Protein AF-A0A7R9TMH9-F1 (afdb_monomer_lite)

Radius of gyration: 23.5 Å; chains: 1; bounding box: 64×45×58 Å

Structure (mmCIF, N/CA/C/O backbone):
data_AF-A0A7R9TMH9-F1
#
_entry.id   AF-A0A7R9TMH9-F1
#
loop_
_atom_site.group_PDB
_atom_site.id
_atom_site.type_symbol
_atom_site.label_atom_id
_atom_site.label_alt_id
_atom_site.label_comp_id
_atom_site.label_asym_id
_atom_site.label_entity_id
_atom_site.label_seq_id
_atom_site.pdbx_PDB_ins_code
_atom_site.Cartn_x
_atom_site.Cartn_y
_atom_site.Cartn_z
_atom_site.occupancy
_atom_site.B_iso_or_equiv
_atom_site.auth_seq_id
_atom_site.auth_comp_id
_atom_site.auth_asym_id
_atom_site.auth_atom_id
_atom_site.pdbx_PDB_model_num
ATOM 1 N N . ASP A 1 1 ? -2.459 12.821 11.362 1.00 87.88 1 ASP A N 1
ATOM 2 C CA . ASP A 1 1 ? -1.360 13.147 12.287 1.00 87.88 1 ASP A CA 1
ATOM 3 C C . ASP A 1 1 ? -0.053 13.188 11.495 1.00 87.88 1 ASP A C 1
ATOM 5 O O . ASP A 1 1 ? 0.529 12.146 11.220 1.00 87.88 1 ASP A O 1
ATOM 9 N N . LEU A 1 2 ? 0.346 14.374 11.019 1.00 94.44 2 LEU A N 1
ATOM 10 C CA . LEU A 1 2 ? 1.543 14.521 10.173 1.00 94.44 2 LEU A CA 1
ATOM 11 C C . LEU A 1 2 ? 2.841 14.335 10.962 1.00 94.44 2 LEU A C 1
ATOM 13 O O . LEU A 1 2 ? 3.851 13.929 10.395 1.00 94.44 2 LEU A O 1
ATOM 17 N N . GLU A 1 3 ? 2.812 14.610 12.264 1.00 95.75 3 GLU A N 1
ATOM 18 C CA . GLU A 1 3 ? 3.983 14.473 13.119 1.00 95.75 3 GLU A CA 1
ATOM 19 C C . GLU A 1 3 ? 4.332 13.000 13.327 1.00 95.75 3 GLU A C 1
ATOM 21 O O . GLU A 1 3 ? 5.487 12.629 13.130 1.00 95.75 3 GLU A O 1
ATOM 26 N N . THR A 1 4 ? 3.342 12.148 13.624 1.00 97.50 4 THR A N 1
ATOM 27 C CA . THR A 1 4 ? 3.564 10.694 13.709 1.00 97.50 4 THR A CA 1
ATOM 28 C C . THR A 1 4 ? 4.111 10.140 12.400 1.00 97.50 4 THR A C 1
ATOM 30 O O . THR A 1 4 ? 5.063 9.364 12.408 1.00 97.50 4 THR A O 1
ATOM 33 N N . LEU A 1 5 ? 3.571 10.579 11.258 1.00 97.81 5 LEU A N 1
ATOM 34 C CA . LEU A 1 5 ? 4.092 10.171 9.954 1.00 97.81 5 LEU A CA 1
ATOM 35 C C . LEU A 1 5 ? 5.549 10.615 9.760 1.00 97.81 5 LEU A C 1
ATOM 37 O O . LEU A 1 5 ? 6.378 9.819 9.326 1.00 97.81 5 LEU A O 1
ATOM 41 N N . GLY A 1 6 ? 5.891 11.841 10.160 1.00 97.56 6 GLY A N 1
ATOM 42 C CA . GLY A 1 6 ? 7.274 12.313 10.186 1.00 97.56 6 GLY A CA 1
ATOM 43 C C . GLY A 1 6 ? 8.186 11.453 11.071 1.00 97.56 6 GLY A C 1
ATOM 44 O O . GLY A 1 6 ? 9.306 11.152 10.668 1.00 97.56 6 GLY A O 1
ATOM 45 N N . MET A 1 7 ? 7.714 11.005 12.240 1.00 98.19 7 MET A N 1
ATOM 46 C CA . MET A 1 7 ? 8.466 10.089 13.109 1.00 98.19 7 MET A CA 1
ATOM 47 C C . MET A 1 7 ? 8.716 8.740 12.425 1.00 98.19 7 MET A C 1
ATOM 49 O O . MET A 1 7 ? 9.857 8.293 12.395 1.00 98.19 7 MET A O 1
ATOM 53 N N . LEU A 1 8 ? 7.698 8.135 11.801 1.00 98.19 8 LEU A N 1
ATOM 54 C CA . LEU A 1 8 ? 7.872 6.867 11.081 1.00 98.19 8 LEU A CA 1
ATOM 55 C C . LEU A 1 8 ? 8.796 6.999 9.864 1.00 98.19 8 LEU A C 1
ATOM 57 O O . LEU A 1 8 ? 9.539 6.073 9.559 1.00 98.19 8 LEU A O 1
ATOM 61 N N . ILE A 1 9 ? 8.773 8.13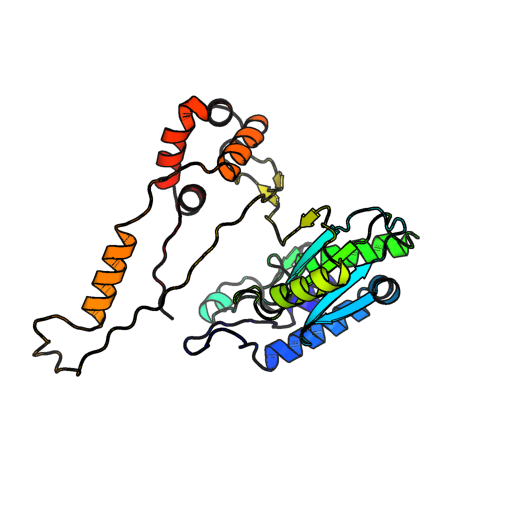1 9.157 1.00 98.06 9 ILE A N 1
ATOM 62 C CA . ILE A 1 9 ? 9.658 8.388 8.006 1.00 98.06 9 ILE A CA 1
ATOM 63 C C . ILE A 1 9 ? 11.133 8.439 8.425 1.00 98.06 9 ILE A C 1
ATOM 65 O O . ILE A 1 9 ? 11.998 8.040 7.648 1.00 98.06 9 ILE A O 1
ATOM 69 N N . ARG A 1 10 ? 11.437 8.911 9.640 1.00 97.75 10 ARG A N 1
ATOM 70 C CA . ARG A 1 10 ? 12.817 8.931 10.158 1.00 97.75 10 ARG A CA 1
ATOM 71 C C . ARG A 1 10 ? 13.374 7.534 10.392 1.00 97.75 10 ARG A C 1
ATOM 73 O O . ARG A 1 10 ? 14.587 7.344 10.340 1.00 97.75 10 ARG A O 1
ATOM 80 N N . GLU A 1 11 ? 12.496 6.560 10.601 1.00 97.88 11 GLU A N 1
ATOM 81 C CA . GLU A 1 11 ? 12.881 5.167 10.746 1.00 97.88 11 GLU A CA 1
ATOM 82 C C . GLU A 1 11 ? 13.139 4.527 9.382 1.00 97.88 11 GLU A C 1
ATOM 84 O O . GLU A 1 11 ? 12.243 4.359 8.552 1.00 97.88 11 GLU A O 1
ATOM 89 N N . ARG A 1 12 ? 14.401 4.170 9.139 1.00 95.12 12 ARG A N 1
ATOM 90 C CA . ARG A 1 12 ? 14.896 3.661 7.855 1.00 95.12 12 ARG A CA 1
ATOM 91 C C . ARG A 1 12 ? 14.607 2.168 7.716 1.00 95.12 12 ARG A C 1
ATOM 93 O O . ARG A 1 12 ? 15.502 1.334 7.792 1.00 95.12 12 ARG A O 1
ATOM 100 N N . THR A 1 13 ? 13.340 1.842 7.514 1.00 95.38 13 THR A N 1
ATOM 101 C CA . THR A 1 13 ? 12.821 0.484 7.293 1.00 95.38 13 THR A CA 1
ATOM 102 C C . THR A 1 13 ? 13.058 0.017 5.853 1.00 95.38 13 THR A 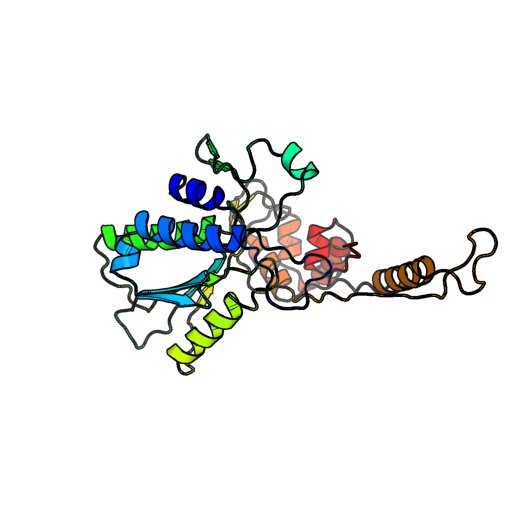C 1
ATOM 104 O O . THR A 1 13 ? 12.146 -0.435 5.177 1.00 95.38 13 THR A O 1
ATOM 107 N N . VAL A 1 14 ? 14.276 0.205 5.342 1.00 93.50 14 VAL A N 1
ATOM 108 C CA . VAL A 1 14 ? 14.587 -0.083 3.938 1.00 93.50 14 VAL A CA 1
ATOM 109 C C . VAL A 1 14 ? 14.649 -1.592 3.716 1.00 93.50 14 VAL A C 1
ATOM 111 O O . VAL A 1 14 ? 15.460 -2.262 4.357 1.00 93.50 14 VAL A O 1
ATOM 114 N N . ALA A 1 15 ? 13.829 -2.096 2.797 1.00 86.69 15 ALA A N 1
ATOM 115 C CA . ALA A 1 15 ? 13.952 -3.445 2.259 1.00 86.69 15 ALA A CA 1
ATOM 116 C C . ALA A 1 15 ? 14.736 -3.385 0.937 1.00 86.69 15 ALA A C 1
ATOM 118 O O . ALA A 1 15 ? 14.540 -2.470 0.136 1.00 86.69 15 ALA A O 1
ATOM 119 N N . ASP A 1 16 ? 15.676 -4.309 0.742 1.00 75.62 16 ASP A N 1
ATOM 120 C CA . ASP A 1 16 ? 16.555 -4.357 -0.432 1.00 75.62 16 ASP A CA 1
ATOM 121 C C . ASP A 1 16 ? 16.677 -5.807 -0.922 1.00 75.62 16 ASP A C 1
ATOM 123 O O . ASP A 1 16 ? 16.850 -6.732 -0.125 1.00 75.62 16 ASP A O 1
ATOM 127 N N . ASP A 1 17 ? 16.579 -5.994 -2.236 1.00 56.41 17 ASP A N 1
ATOM 128 C CA . ASP A 1 17 ? 16.651 -7.269 -2.948 1.00 56.41 17 ASP A CA 1
ATOM 129 C C . ASP A 1 17 ? 18.043 -7.534 -3.549 1.00 56.41 17 ASP A C 1
ATOM 131 O O . ASP A 1 17 ? 18.162 -8.296 -4.508 1.00 56.41 17 ASP A O 1
ATOM 135 N N . GLY A 1 18 ? 19.089 -6.895 -3.000 1.00 53.03 18 GLY A N 1
ATOM 136 C CA . GLY A 1 18 ? 20.463 -6.885 -3.512 1.00 53.03 18 GLY A CA 1
ATOM 137 C C . GLY A 1 18 ? 20.945 -8.190 -4.167 1.00 53.03 18 GLY A C 1
ATOM 138 O O . GLY A 1 18 ? 20.592 -9.283 -3.743 1.00 53.03 18 GLY A O 1
ATOM 139 N N . ALA A 1 19 ? 21.817 -8.063 -5.179 1.00 42.12 19 ALA A N 1
ATOM 140 C CA . ALA A 1 19 ? 22.211 -9.060 -6.198 1.00 42.12 19 ALA A CA 1
ATOM 141 C C . ALA A 1 19 ? 22.621 -10.495 -5.755 1.00 42.12 19 ALA A C 1
ATOM 143 O O . ALA A 1 19 ? 22.881 -11.338 -6.617 1.00 42.12 19 ALA A O 1
ATOM 144 N N . GLU A 1 20 ? 22.675 -10.793 -4.458 1.00 40.53 20 GLU A N 1
ATOM 145 C CA . GLU A 1 20 ? 22.950 -12.117 -3.875 1.00 40.53 20 GLU A CA 1
ATOM 146 C C . GLU A 1 20 ? 21.801 -12.659 -2.995 1.00 40.53 20 GLU A C 1
ATOM 148 O O . GLU A 1 20 ? 21.955 -13.704 -2.367 1.00 40.53 20 GLU A O 1
ATOM 153 N N . ALA A 1 21 ? 20.647 -11.987 -2.938 1.00 42.34 21 ALA A N 1
ATOM 154 C CA . ALA A 1 21 ? 19.504 -12.424 -2.146 1.00 42.34 21 ALA A CA 1
ATOM 155 C C . ALA A 1 21 ? 18.818 -13.633 -2.807 1.00 42.34 21 ALA A C 1
ATOM 157 O O . ALA A 1 21 ? 18.069 -13.511 -3.780 1.00 42.34 21 ALA A O 1
ATOM 158 N N . GLU A 1 22 ? 19.080 -14.830 -2.279 1.00 37.31 22 GLU A N 1
ATOM 159 C CA . GLU A 1 22 ? 18.162 -15.954 -2.456 1.00 37.31 22 GLU A CA 1
ATOM 160 C C . GLU A 1 22 ? 16.780 -15.547 -1.917 1.00 37.31 22 GLU A C 1
ATOM 162 O O . GLU A 1 22 ? 16.674 -14.804 -0.945 1.00 37.31 22 GLU A O 1
ATOM 167 N N . ALA A 1 23 ? 15.716 -15.970 -2.600 1.00 39.97 23 ALA A N 1
ATOM 168 C CA . ALA A 1 23 ? 14.351 -15.568 -2.284 1.00 39.97 23 ALA A CA 1
ATOM 169 C C . ALA A 1 23 ? 14.005 -15.835 -0.805 1.00 39.97 23 ALA A C 1
ATOM 171 O O . ALA A 1 23 ? 13.974 -16.990 -0.380 1.00 39.97 23 ALA A O 1
ATOM 172 N N . GLY A 1 24 ? 13.697 -14.767 -0.066 1.00 46.03 24 GLY A N 1
ATOM 173 C CA . GLY A 1 24 ? 13.297 -14.815 1.342 1.00 46.03 24 GLY A CA 1
ATOM 174 C C . GLY A 1 24 ? 14.382 -14.284 2.279 1.00 46.03 24 GLY A C 1
ATOM 175 O O . GLY A 1 24 ? 15.451 -14.871 2.395 1.00 46.03 24 GLY A O 1
ATOM 176 N N . ALA A 1 25 ? 14.052 -13.190 2.968 1.00 52.50 25 ALA A N 1
ATOM 177 C CA . ALA A 1 25 ? 14.840 -12.480 3.975 1.00 52.50 25 ALA A CA 1
ATOM 178 C C . ALA A 1 25 ? 16.102 -11.756 3.482 1.00 52.50 25 ALA A C 1
ATOM 180 O O . ALA A 1 25 ? 17.157 -12.357 3.334 1.00 52.50 25 ALA A O 1
ATOM 181 N N . ASN A 1 26 ? 16.041 -10.420 3.402 1.00 62.41 26 ASN A N 1
ATOM 182 C CA . ASN A 1 26 ? 17.226 -9.580 3.628 1.00 62.41 26 ASN A CA 1
ATOM 183 C C . ASN A 1 26 ? 16.880 -8.181 4.172 1.00 62.41 26 ASN A C 1
ATOM 185 O O . ASN A 1 26 ? 17.425 -7.164 3.752 1.00 62.41 26 ASN A O 1
ATOM 189 N N . LEU A 1 27 ? 16.017 -8.114 5.194 1.00 76.25 27 LEU A N 1
ATOM 190 C CA . LEU A 1 27 ? 16.032 -6.946 6.079 1.00 76.25 27 LEU A CA 1
ATOM 191 C C . LEU A 1 27 ? 17.349 -6.935 6.861 1.00 76.25 27 LEU A C 1
ATOM 193 O O . LEU A 1 27 ? 17.572 -7.809 7.705 1.00 76.25 27 LEU A O 1
ATOM 197 N N . GLY A 1 28 ? 18.205 -5.946 6.602 1.00 83.62 28 GLY A N 1
ATOM 198 C CA . GLY A 1 28 ? 19.421 -5.722 7.386 1.00 83.62 28 GLY A CA 1
ATOM 199 C C . GLY A 1 28 ? 19.117 -5.343 8.842 1.00 83.62 28 GLY A C 1
ATOM 200 O O . GLY A 1 28 ? 18.026 -4.865 9.159 1.00 83.62 28 GLY A O 1
ATOM 201 N N . ASP A 1 29 ? 20.093 -5.511 9.738 1.00 88.12 29 ASP A N 1
ATOM 202 C CA . ASP A 1 29 ? 19.922 -5.264 11.182 1.00 88.12 29 ASP A CA 1
ATOM 203 C C . ASP A 1 29 ? 19.411 -3.847 11.504 1.00 88.12 29 ASP A C 1
ATOM 205 O O . ASP A 1 29 ? 18.589 -3.668 12.405 1.00 88.12 29 ASP A O 1
ATOM 209 N N . GLU A 1 30 ? 19.848 -2.834 10.745 1.00 89.50 30 GLU A N 1
ATOM 210 C CA . GLU A 1 30 ? 19.367 -1.451 10.891 1.00 89.50 30 GLU A CA 1
ATOM 211 C C . GLU A 1 30 ? 17.865 -1.344 10.588 1.00 89.50 30 GLU A C 1
ATOM 213 O O . GLU A 1 30 ? 17.134 -0.714 11.357 1.00 89.50 30 GLU A O 1
ATOM 218 N N . ALA A 1 31 ? 17.400 -1.998 9.518 1.00 92.62 31 ALA A N 1
ATOM 219 C CA . ALA A 1 31 ? 15.997 -1.999 9.113 1.00 92.62 31 ALA A CA 1
ATOM 220 C C . ALA A 1 31 ? 15.126 -2.755 10.126 1.00 92.62 31 ALA A C 1
ATOM 222 O O . ALA A 1 31 ? 14.077 -2.252 10.526 1.00 92.62 31 ALA A O 1
ATOM 223 N N . ARG A 1 32 ? 15.599 -3.902 10.633 1.00 94.12 32 ARG A N 1
ATOM 224 C CA . ARG A 1 32 ? 14.931 -4.657 11.712 1.00 94.12 32 ARG A CA 1
ATOM 225 C C . ARG A 1 32 ? 14.774 -3.813 12.975 1.00 94.12 32 ARG A C 1
ATOM 227 O O . ARG A 1 32 ? 13.687 -3.719 13.539 1.00 94.12 32 ARG A O 1
ATOM 234 N N . ALA A 1 33 ? 15.842 -3.137 13.401 1.00 96.31 33 ALA A N 1
ATOM 235 C CA . ALA A 1 33 ? 15.785 -2.242 14.552 1.00 96.31 33 ALA A CA 1
ATOM 236 C C . ALA A 1 33 ? 14.860 -1.035 14.304 1.00 96.31 33 ALA A C 1
ATOM 238 O O . ALA A 1 33 ? 14.170 -0.596 15.222 1.00 96.31 33 ALA A O 1
ATOM 239 N N . ALA A 1 34 ? 14.831 -0.503 13.077 1.00 97.50 34 ALA A N 1
ATOM 240 C CA . ALA A 1 34 ? 13.920 0.569 12.680 1.00 97.50 34 ALA A CA 1
ATOM 241 C C . ALA A 1 34 ? 12.450 0.128 12.722 1.00 97.50 34 ALA A C 1
ATOM 243 O O . ALA A 1 34 ? 11.615 0.879 13.215 1.00 97.50 34 ALA A O 1
ATOM 244 N N . LEU A 1 35 ? 12.133 -1.100 12.298 1.00 97.94 35 LEU A N 1
ATOM 245 C CA . LEU A 1 35 ? 10.780 -1.663 12.379 1.00 97.94 35 LEU A CA 1
ATOM 246 C C . LEU A 1 35 ? 10.295 -1.753 13.831 1.00 97.94 35 LEU A C 1
ATOM 248 O O . LEU A 1 35 ? 9.192 -1.307 14.140 1.00 97.94 35 LEU A O 1
ATOM 252 N N . LEU A 1 36 ? 11.147 -2.214 14.750 1.00 98.44 36 LEU A N 1
ATOM 253 C CA . LEU A 1 36 ? 10.812 -2.247 16.178 1.00 98.44 36 LEU A CA 1
ATOM 254 C C . LEU A 1 36 ? 10.621 -0.839 16.771 1.00 98.44 36 LEU A C 1
ATOM 256 O O . LEU A 1 36 ? 9.757 -0.634 17.625 1.00 98.44 36 LEU A O 1
ATOM 260 N N . ARG A 1 37 ? 11.380 0.161 16.301 1.00 98.62 37 ARG A N 1
ATOM 261 C CA . ARG A 1 37 ? 11.145 1.565 16.682 1.00 98.62 37 ARG A CA 1
ATOM 262 C C . ARG A 1 37 ? 9.834 2.099 16.107 1.00 98.62 37 ARG A C 1
ATOM 264 O O . ARG A 1 37 ? 9.121 2.791 16.828 1.00 98.62 37 ARG A O 1
ATOM 271 N N . CYS A 1 38 ? 9.462 1.724 14.881 1.00 98.62 38 CYS A N 1
ATOM 272 C CA . CYS A 1 38 ? 8.133 2.014 14.340 1.00 98.62 38 CYS A CA 1
ATOM 273 C C . CYS A 1 38 ? 7.034 1.440 15.242 1.00 98.62 38 CYS A C 1
ATOM 275 O O . CYS A 1 38 ? 6.098 2.163 15.564 1.00 98.62 38 CYS A O 1
ATOM 277 N N . HIS A 1 39 ? 7.154 0.190 15.706 1.00 98.62 39 HIS A N 1
ATOM 278 C CA . HIS A 1 39 ? 6.176 -0.408 16.629 1.00 98.62 39 HIS A CA 1
ATOM 279 C C . HIS A 1 39 ? 6.035 0.415 17.914 1.00 98.62 39 HIS A C 1
ATOM 281 O O . HIS A 1 39 ? 4.919 0.733 18.322 1.00 98.62 39 HIS A O 1
ATOM 287 N N . ALA A 1 40 ? 7.158 0.817 18.517 1.00 98.69 40 ALA A N 1
ATOM 288 C CA . ALA A 1 40 ? 7.158 1.649 19.719 1.00 98.69 40 ALA A CA 1
ATOM 289 C C . ALA A 1 40 ? 6.492 3.016 19.483 1.00 98.69 40 ALA A C 1
ATOM 291 O O . ALA A 1 40 ? 5.661 3.436 20.287 1.00 98.69 40 ALA A O 1
ATOM 292 N N . ILE A 1 41 ? 6.793 3.675 18.356 1.00 98.69 41 ILE A N 1
ATOM 293 C CA . ILE A 1 41 ? 6.157 4.941 17.962 1.00 98.69 41 ILE A CA 1
ATOM 294 C C . ILE A 1 41 ? 4.646 4.750 17.808 1.00 98.69 41 ILE A C 1
ATOM 296 O O . ILE A 1 41 ? 3.875 5.554 18.322 1.00 98.69 41 ILE A O 1
ATOM 300 N N . LEU A 1 42 ? 4.197 3.694 17.126 1.00 98.75 42 LEU A N 1
ATOM 301 C CA . LEU A 1 42 ? 2.768 3.435 16.940 1.00 98.75 42 LEU A CA 1
ATOM 302 C C . LEU A 1 42 ? 2.055 3.194 18.278 1.00 98.75 42 LEU A C 1
ATOM 304 O O . LEU A 1 42 ? 0.961 3.722 18.477 1.00 98.75 42 LEU A O 1
ATOM 308 N N . ALA A 1 43 ? 2.673 2.450 19.198 1.00 98.56 43 ALA A N 1
ATOM 309 C CA . ALA A 1 43 ? 2.127 2.198 20.531 1.00 98.56 43 ALA A CA 1
ATOM 310 C C . ALA A 1 43 ? 2.031 3.471 21.384 1.00 98.56 43 ALA A C 1
ATOM 312 O O . ALA A 1 43 ? 1.032 3.683 22.068 1.00 98.56 43 ALA A O 1
ATOM 313 N N . GLU A 1 44 ? 3.042 4.340 21.315 1.00 98.56 44 GLU A N 1
ATOM 314 C CA . GLU A 1 44 ? 3.059 5.622 22.025 1.00 98.56 44 GLU A CA 1
ATOM 315 C C . GLU A 1 44 ? 2.027 6.608 21.458 1.00 98.56 44 GLU A C 1
ATOM 317 O O . GLU A 1 44 ? 1.343 7.301 22.212 1.00 98.56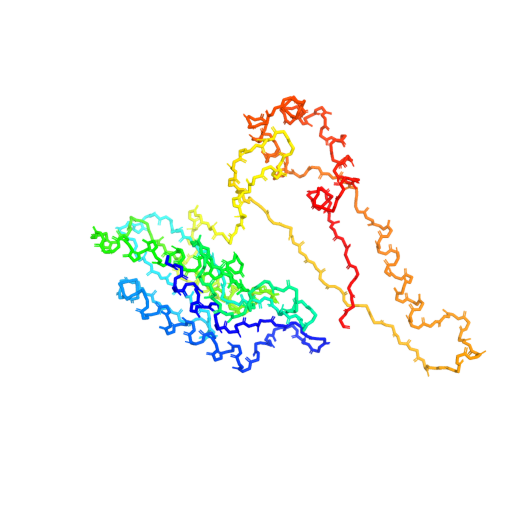 44 GLU A O 1
ATOM 322 N N . ARG A 1 45 ? 1.914 6.682 20.127 1.00 98.38 45 ARG A N 1
ATOM 323 C CA . ARG A 1 45 ? 1.098 7.687 19.430 1.00 98.38 45 ARG A CA 1
ATOM 324 C C . ARG A 1 45 ? -0.375 7.311 19.307 1.00 98.38 45 ARG A C 1
ATOM 326 O O . ARG A 1 45 ? -1.200 8.213 19.176 1.00 98.38 45 ARG A O 1
ATOM 333 N N . PHE A 1 46 ? -0.705 6.020 19.375 1.00 98.50 46 PHE A N 1
ATOM 334 C CA . PHE A 1 46 ? -2.078 5.506 19.296 1.00 98.50 46 PHE A CA 1
ATOM 335 C C . PHE A 1 46 ? -2.417 4.604 20.496 1.00 98.50 46 PHE A C 1
ATOM 337 O O . PHE A 1 46 ? -2.647 3.397 20.325 1.00 98.50 46 PHE A O 1
ATOM 344 N N . PRO A 1 47 ? -2.394 5.152 21.728 1.00 98.44 47 PRO A N 1
ATOM 345 C CA . PRO A 1 47 ? -2.562 4.367 22.943 1.00 98.44 47 PRO A CA 1
ATOM 346 C C . PRO A 1 47 ? -3.977 3.799 23.097 1.00 98.44 47 PRO A C 1
ATOM 348 O O . PRO A 1 47 ? -4.114 2.695 23.624 1.00 98.44 47 PRO A O 1
ATOM 351 N N . LEU A 1 48 ? -5.031 4.494 22.642 1.00 98.44 48 LEU A N 1
ATOM 352 C CA . LEU A 1 48 ? -6.391 3.950 22.718 1.00 98.44 48 LEU A CA 1
ATOM 353 C C . LEU A 1 48 ? -6.545 2.767 21.765 1.00 98.44 48 LEU A C 1
ATOM 355 O O . LEU A 1 48 ? -7.093 1.744 22.168 1.00 98.44 48 LEU A O 1
ATOM 359 N N . ALA A 1 49 ? -6.029 2.871 20.538 1.00 98.25 49 ALA A N 1
ATOM 360 C CA . ALA A 1 49 ? -6.049 1.774 19.576 1.00 98.25 49 ALA A CA 1
ATOM 361 C C . ALA A 1 49 ? -5.300 0.542 20.115 1.00 98.25 49 ALA A C 1
ATOM 363 O O . ALA A 1 49 ? -5.841 -0.559 20.075 1.00 98.25 49 ALA A O 1
ATOM 364 N N . HIS A 1 50 ? -4.107 0.720 20.697 1.00 98.12 50 HIS A N 1
ATOM 365 C CA . HIS A 1 50 ? -3.335 -0.387 21.284 1.00 98.12 50 HIS A CA 1
ATOM 366 C C . HIS A 1 50 ? -3.964 -0.977 22.550 1.00 98.12 50 HIS A C 1
ATOM 368 O O . HIS A 1 50 ? -3.714 -2.137 22.866 1.00 98.12 50 HIS A O 1
ATOM 374 N N . ALA A 1 51 ? -4.765 -0.201 23.281 1.00 97.81 51 ALA A N 1
ATOM 375 C CA . ALA A 1 51 ? -5.503 -0.698 24.437 1.00 97.81 51 ALA A CA 1
ATOM 376 C C . ALA A 1 51 ? -6.798 -1.427 24.043 1.00 97.81 51 ALA A C 1
ATOM 378 O O . ALA A 1 51 ? -7.198 -2.371 24.723 1.00 97.81 51 ALA A O 1
ATOM 379 N N . ALA A 1 52 ? -7.473 -0.974 22.983 1.00 97.88 52 ALA A N 1
ATOM 380 C CA . ALA A 1 52 ? -8.780 -1.483 22.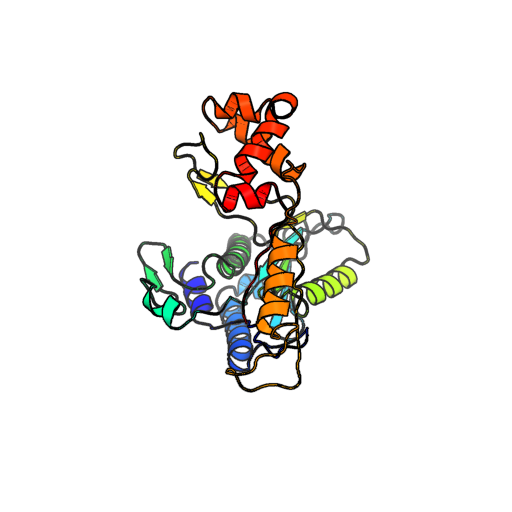567 1.00 97.88 52 ALA A CA 1
ATOM 381 C C . ALA A 1 52 ? -8.703 -2.654 21.577 1.00 97.88 52 ALA A C 1
ATOM 383 O O . ALA A 1 52 ? -9.640 -3.447 21.500 1.00 97.88 52 ALA A O 1
ATOM 384 N N . MET A 1 53 ? -7.625 -2.750 20.800 1.00 98.44 53 MET A N 1
ATOM 385 C CA . MET A 1 53 ? -7.431 -3.794 19.796 1.00 98.44 53 MET A CA 1
ATOM 386 C C . MET A 1 53 ? -6.465 -4.855 20.310 1.00 98.44 53 MET A C 1
ATOM 388 O O . MET A 1 53 ? -5.508 -4.557 21.025 1.00 98.44 53 MET A O 1
ATOM 392 N N . ARG A 1 54 ? -6.656 -6.099 19.874 1.00 98.38 54 ARG A N 1
ATOM 393 C CA . ARG A 1 54 ? -5.608 -7.112 20.003 1.00 98.38 54 ARG A CA 1
ATOM 394 C C . ARG A 1 54 ? -4.520 -6.816 18.974 1.00 98.38 54 ARG A C 1
ATOM 396 O O . ARG A 1 54 ? -4.840 -6.648 17.802 1.00 98.38 54 ARG A O 1
ATOM 403 N N . VAL A 1 55 ? -3.261 -6.781 19.403 1.00 98.44 55 VAL A N 1
ATOM 404 C CA . VAL A 1 55 ? -2.103 -6.521 18.535 1.00 98.44 55 VAL A CA 1
ATOM 405 C C . VAL A 1 55 ? -1.155 -7.708 18.604 1.00 98.44 55 VAL A C 1
ATOM 407 O O . VAL A 1 55 ? -0.652 -8.034 19.678 1.00 98.44 55 VAL A O 1
ATOM 410 N N . ASP A 1 56 ? -0.911 -8.355 17.469 1.00 98.25 56 ASP A N 1
ATOM 411 C CA . ASP A 1 56 ? 0.039 -9.458 17.356 1.00 98.25 56 ASP A CA 1
ATOM 412 C C . ASP A 1 56 ? 1.199 -9.061 16.435 1.00 98.25 56 ASP A C 1
ATOM 414 O O . ASP A 1 56 ? 0.986 -8.542 15.336 1.00 98.25 56 ASP A O 1
ATOM 418 N N . ALA A 1 57 ? 2.427 -9.339 16.878 1.00 98.00 57 ALA A N 1
ATOM 419 C CA . ALA A 1 57 ? 3.602 -9.282 16.019 1.00 98.00 57 ALA A CA 1
ATOM 420 C C . ALA A 1 57 ? 3.721 -10.604 15.244 1.00 98.00 57 ALA A C 1
ATOM 422 O O . ALA A 1 57 ? 3.811 -11.676 15.845 1.00 98.00 57 ALA A O 1
ATOM 423 N N . ILE A 1 58 ? 3.704 -10.530 13.915 1.00 97.81 58 ILE A N 1
ATOM 424 C CA . ILE A 1 58 ? 3.852 -11.673 13.007 1.00 97.81 58 ILE A CA 1
ATOM 425 C C . ILE A 1 58 ? 5.273 -11.651 12.448 1.00 97.81 58 ILE A C 1
ATOM 427 O O . ILE A 1 58 ? 5.702 -10.632 11.910 1.00 97.81 58 ILE A O 1
ATOM 431 N N . ASN A 1 59 ? 6.004 -12.761 12.599 1.00 94.88 59 ASN A N 1
ATOM 432 C CA . ASN A 1 59 ? 7.432 -12.855 12.261 1.00 94.88 59 ASN A CA 1
ATOM 433 C C . ASN A 1 59 ? 8.246 -11.674 12.819 1.00 94.88 59 ASN A C 1
ATOM 435 O O . ASN A 1 59 ? 9.044 -11.068 12.113 1.00 94.88 59 ASN A O 1
ATOM 439 N N . ASP A 1 60 ? 7.971 -11.317 14.076 1.00 95.12 60 ASP A N 1
ATOM 440 C CA . ASP A 1 60 ? 8.585 -10.234 14.858 1.00 95.12 60 ASP A CA 1
ATOM 441 C C . ASP A 1 60 ? 8.353 -8.795 14.353 1.00 95.12 60 ASP A C 1
ATOM 443 O O . ASP A 1 60 ? 8.335 -7.868 15.164 1.00 95.12 60 ASP A O 1
ATOM 447 N N . PHE A 1 61 ? 8.137 -8.579 13.053 1.00 96.94 61 PHE A N 1
ATOM 448 C CA . PHE A 1 61 ? 8.173 -7.244 12.443 1.00 96.94 61 PHE A CA 1
ATOM 449 C C . PHE A 1 61 ? 6.861 -6.792 11.799 1.00 96.94 61 PHE A C 1
ATOM 451 O O . PHE A 1 61 ? 6.610 -5.586 11.715 1.00 96.94 61 PHE A O 1
ATOM 458 N N . SER A 1 62 ? 6.009 -7.721 11.370 1.00 98.31 62 SER A N 1
ATOM 459 C CA . SER A 1 62 ? 4.672 -7.391 10.878 1.00 98.31 62 SER A CA 1
ATOM 460 C C . SER A 1 62 ? 3.700 -7.185 12.030 1.00 98.31 62 SER A C 1
ATOM 462 O O . SER A 1 62 ? 3.817 -7.837 13.063 1.00 98.31 62 SER A O 1
ATOM 464 N N . LEU A 1 63 ? 2.712 -6.308 11.851 1.00 98.69 63 LEU A N 1
ATOM 465 C CA . LEU A 1 63 ? 1.688 -6.048 12.864 1.00 98.69 63 LEU A CA 1
ATOM 466 C C . LEU A 1 63 ? 0.311 -6.448 12.347 1.00 98.69 63 LEU A C 1
ATOM 468 O O . LEU A 1 63 ? -0.113 -6.005 11.281 1.00 98.69 63 LEU A O 1
ATOM 472 N N . LEU A 1 64 ? -0.405 -7.245 13.135 1.00 98.75 64 LEU A N 1
ATOM 473 C CA . LEU A 1 64 ? -1.811 -7.550 12.917 1.00 98.75 64 LEU A CA 1
ATOM 474 C C . LEU A 1 64 ? -2.625 -7.011 14.090 1.00 98.75 64 LEU A C 1
ATOM 476 O O . LEU A 1 64 ? -2.524 -7.515 15.207 1.00 98.75 64 LEU A O 1
ATOM 480 N N . TYR A 1 65 ? -3.446 -6.000 13.821 1.00 98.75 65 TYR A N 1
ATOM 481 C CA . TYR A 1 65 ? -4.423 -5.494 14.773 1.00 98.75 65 TYR A CA 1
ATOM 482 C C . TYR A 1 65 ? -5.793 -6.105 14.494 1.00 98.75 65 TYR A C 1
ATOM 484 O O . TYR A 1 65 ? -6.212 -6.197 13.342 1.00 98.75 65 TYR A O 1
ATOM 492 N N . GLU A 1 66 ? -6.524 -6.440 15.548 1.00 98.56 66 GLU A N 1
ATOM 493 C CA . GLU A 1 66 ? -7.894 -6.940 15.499 1.00 98.56 66 GLU A CA 1
ATOM 494 C C . GLU A 1 66 ? -8.778 -6.077 16.402 1.00 98.56 66 GLU A C 1
ATOM 496 O O . GLU A 1 66 ? -8.642 -6.090 17.628 1.00 98.56 66 GLU A O 1
ATOM 501 N N . TRP A 1 67 ? -9.678 -5.304 15.786 1.00 98.25 67 TRP A N 1
ATOM 502 C CA . TRP A 1 67 ? -10.743 -4.590 16.485 1.00 98.25 67 TRP A CA 1
ATOM 503 C C . TRP A 1 67 ? -12.021 -5.411 16.394 1.00 98.25 67 TRP A C 1
ATOM 505 O O . TRP A 1 67 ? -12.703 -5.414 15.364 1.00 98.25 67 TRP A O 1
ATOM 515 N N . GLU A 1 68 ? -12.295 -6.149 17.463 1.00 97.69 68 GLU A N 1
ATOM 516 C CA . GLU A 1 68 ? -13.433 -7.057 17.554 1.00 97.69 68 GLU A CA 1
ATOM 517 C C . GLU A 1 68 ? -14.757 -6.306 17.356 1.00 97.69 68 GLU A C 1
ATOM 519 O O . GLU A 1 68 ? -15.005 -5.258 17.959 1.00 97.69 68 GLU A O 1
ATOM 524 N N . GLY A 1 69 ? -15.589 -6.822 16.452 1.00 97.38 69 GLY A N 1
ATOM 525 C CA . GLY A 1 69 ? -16.906 -6.272 16.172 1.00 97.38 69 GLY A CA 1
ATOM 526 C C . GLY A 1 69 ? -17.960 -6.748 17.167 1.00 97.38 69 GLY A C 1
ATOM 527 O O . GLY A 1 69 ? -17.812 -7.775 17.813 1.00 97.38 69 GLY A O 1
ATOM 528 N N . THR A 1 70 ? -19.073 -6.024 17.254 1.00 97.69 70 THR A N 1
ATOM 529 C CA . THR A 1 70 ? -20.207 -6.408 18.114 1.00 97.69 70 THR A CA 1
ATOM 530 C C . THR A 1 70 ? -21.157 -7.436 17.489 1.00 97.69 70 THR A C 1
ATOM 532 O O . THR A 1 70 ? -22.034 -7.950 18.181 1.00 97.69 70 THR A O 1
ATOM 535 N N . ASP A 1 71 ? -21.024 -7.718 16.190 1.00 96.75 71 ASP A N 1
ATOM 536 C CA . ASP A 1 71 ? -21.871 -8.640 15.427 1.00 96.75 71 ASP A CA 1
ATOM 537 C C . ASP A 1 71 ? -21.007 -9.701 14.724 1.00 96.75 71 ASP A C 1
ATOM 539 O O . ASP A 1 71 ? -20.540 -9.508 13.596 1.00 96.75 71 ASP A O 1
ATOM 543 N N . ASP A 1 72 ? -20.823 -10.845 15.391 1.00 91.31 72 ASP A N 1
ATOM 544 C CA . ASP A 1 72 ? -20.048 -11.989 14.886 1.00 91.31 72 ASP A CA 1
ATOM 545 C C . ASP A 1 72 ? -20.608 -12.583 13.588 1.00 91.31 72 ASP A C 1
ATOM 547 O O . ASP A 1 72 ? -19.899 -13.301 12.878 1.00 91.31 72 ASP A O 1
ATOM 551 N N . GLY A 1 73 ? -21.866 -12.282 13.247 1.00 94.31 73 GLY A N 1
ATOM 552 C CA . GLY A 1 73 ? -22.496 -12.714 12.003 1.00 94.31 73 GLY A CA 1
ATOM 553 C C . GLY A 1 73 ? -21.989 -11.966 10.769 1.00 94.31 73 GLY A C 1
ATOM 554 O O . GLY A 1 73 ? -22.184 -12.442 9.649 1.00 94.31 73 GLY A O 1
ATOM 555 N N . LEU A 1 74 ? -21.327 -10.817 10.941 1.00 97.38 74 LEU A N 1
ATOM 556 C CA . LEU A 1 74 ? -20.806 -10.024 9.829 1.00 97.38 74 LEU A CA 1
ATOM 557 C C . LEU A 1 74 ? -19.408 -10.469 9.419 1.00 97.38 74 LEU A C 1
ATOM 559 O O . LEU A 1 74 ? -18.525 -10.675 10.247 1.00 97.38 74 LEU A O 1
ATOM 563 N N . GLU A 1 75 ? -19.194 -10.567 8.110 1.00 97.81 75 GLU A N 1
ATOM 564 C CA . GLU A 1 75 ? -17.863 -10.766 7.544 1.00 97.81 75 GLU A CA 1
ATOM 565 C C . GLU A 1 75 ? -16.952 -9.566 7.886 1.00 97.81 75 GLU A C 1
ATOM 567 O O . GLU A 1 75 ? -17.374 -8.407 7.750 1.00 97.81 75 GLU A O 1
ATOM 572 N N . PRO A 1 76 ? -15.709 -9.818 8.332 1.00 97.88 76 PRO A N 1
ATOM 573 C CA . PRO A 1 76 ? -14.784 -8.761 8.709 1.00 97.88 76 PRO A CA 1
ATOM 574 C C . PRO A 1 76 ? -14.263 -7.994 7.498 1.00 97.88 76 PRO A C 1
ATOM 576 O O . PRO A 1 76 ? -14.383 -8.430 6.352 1.00 97.88 76 PRO A O 1
ATOM 579 N N . VAL A 1 77 ? -13.642 -6.849 7.763 1.00 98.19 77 VAL A N 1
ATOM 580 C CA . VAL A 1 77 ? -12.885 -6.087 6.761 1.00 98.19 77 VAL A CA 1
ATOM 581 C C . VAL A 1 77 ? -11.406 -6.071 7.118 1.00 98.19 77 VAL A C 1
ATOM 583 O O . VAL A 1 77 ? -11.061 -6.039 8.297 1.00 98.19 77 VAL A O 1
ATOM 586 N N . VAL A 1 78 ? -10.544 -6.080 6.103 1.00 98.31 78 VAL A N 1
ATOM 587 C CA . VAL A 1 78 ? -9.086 -6.037 6.268 1.00 98.31 78 VAL A CA 1
ATOM 588 C C . VAL A 1 78 ? -8.551 -4.781 5.591 1.00 98.31 78 VAL A C 1
ATOM 590 O O . VAL A 1 78 ? -8.806 -4.559 4.407 1.00 98.31 78 VAL A O 1
ATOM 593 N N . LEU A 1 79 ? -7.836 -3.951 6.344 1.00 98.31 79 LEU A N 1
ATOM 594 C CA . LEU A 1 79 ? -7.126 -2.784 5.832 1.00 98.31 79 LEU A CA 1
ATOM 595 C C . LEU A 1 79 ? -5.633 -3.097 5.836 1.00 98.31 79 LEU A C 1
ATOM 597 O O . LEU A 1 79 ? -5.057 -3.345 6.897 1.00 98.31 79 LEU A O 1
ATOM 601 N N . VAL A 1 80 ? -5.029 -3.107 4.655 1.00 97.62 80 VAL A N 1
ATOM 602 C CA . VAL A 1 80 ? -3.638 -3.504 4.446 1.00 97.62 80 VAL A CA 1
ATOM 603 C C . VAL A 1 80 ? -2.772 -2.263 4.244 1.00 97.62 80 VAL A C 1
ATOM 605 O O . VAL A 1 80 ? -3.222 -1.237 3.730 1.00 97.62 80 VAL A O 1
ATOM 608 N N . ALA A 1 81 ? -1.546 -2.337 4.741 1.00 97.69 81 ALA A N 1
ATOM 609 C CA . ALA A 1 81 ? -0.463 -1.402 4.471 1.00 97.69 81 ALA A CA 1
ATOM 610 C C . ALA A 1 81 ? 0.869 -2.125 4.732 1.00 97.69 81 ALA A C 1
ATOM 612 O O . ALA A 1 81 ? 0.885 -3.279 5.165 1.00 97.69 81 ALA A O 1
ATOM 613 N N . HIS A 1 82 ? 1.989 -1.444 4.534 1.00 97.56 82 HIS A N 1
ATOM 614 C CA . HIS A 1 82 ? 3.310 -1.955 4.879 1.00 97.56 82 HIS A CA 1
ATOM 615 C C . HIS A 1 82 ? 4.161 -0.882 5.568 1.00 97.56 82 HIS A C 1
ATOM 617 O O . HIS A 1 82 ? 3.812 0.305 5.602 1.00 97.56 82 HIS A O 1
ATOM 623 N N . LEU A 1 83 ? 5.209 -1.337 6.253 1.00 97.31 83 LEU A N 1
ATOM 624 C CA . LEU A 1 83 ? 6.121 -0.497 7.028 1.00 97.31 83 LEU A CA 1
ATOM 625 C C . LEU A 1 83 ? 7.456 -0.281 6.323 1.00 97.31 83 LEU A C 1
ATOM 627 O O . LEU A 1 83 ? 8.154 0.683 6.662 1.00 97.31 83 LEU A O 1
ATOM 631 N N . ASP A 1 84 ? 7.846 -1.180 5.427 1.00 96.50 84 ASP A N 1
ATOM 632 C CA . ASP A 1 84 ? 9.080 -1.077 4.671 1.00 96.50 84 ASP A CA 1
ATOM 633 C C . ASP A 1 84 ? 8.999 -0.031 3.562 1.00 96.50 84 ASP A C 1
ATOM 635 O O . ASP A 1 84 ? 7.972 0.604 3.339 1.00 96.50 84 ASP A O 1
ATOM 639 N N . VAL A 1 85 ? 10.154 0.286 2.989 1.00 95.56 85 VAL A N 1
ATOM 640 C CA . VAL A 1 85 ? 10.284 1.284 1.930 1.00 95.56 85 VAL A CA 1
ATOM 641 C C . VAL A 1 85 ? 11.438 0.922 1.002 1.00 95.56 85 VAL A C 1
ATOM 643 O O . VAL A 1 85 ? 12.452 0.385 1.453 1.00 95.56 85 VAL A O 1
ATOM 646 N N . VAL A 1 86 ? 11.360 1.332 -0.265 1.00 92.75 86 VAL A N 1
ATOM 647 C CA . VAL A 1 86 ? 12.509 1.219 -1.181 1.00 92.75 86 VAL A CA 1
ATOM 648 C C . VAL A 1 86 ? 13.745 2.030 -0.743 1.00 92.75 86 VAL A C 1
ATOM 650 O O . VAL A 1 86 ? 13.624 3.099 -0.113 1.00 92.75 86 VAL A O 1
ATOM 653 N N . PRO A 1 87 ? 14.957 1.606 -1.158 1.00 91.12 87 PRO A N 1
ATOM 654 C CA . PRO A 1 87 ? 16.182 2.368 -0.951 1.00 91.12 87 PRO A CA 1
ATOM 655 C C . PRO A 1 87 ? 16.164 3.732 -1.659 1.00 91.12 87 PRO A C 1
ATOM 657 O O . PRO A 1 87 ? 15.413 3.999 -2.601 1.00 91.12 87 PRO A O 1
ATOM 660 N N . VAL A 1 88 ? 17.048 4.622 -1.203 1.00 89.62 88 VAL A N 1
ATOM 661 C CA . VAL A 1 88 ? 17.347 5.892 -1.874 1.00 89.62 88 VAL A CA 1
ATOM 662 C C . VAL A 1 88 ? 18.831 5.904 -2.206 1.00 89.62 88 VAL A C 1
ATOM 664 O O . VAL A 1 88 ? 19.669 5.903 -1.303 1.00 89.62 88 VAL A O 1
ATOM 667 N N . SER A 1 89 ? 19.159 5.914 -3.497 1.00 87.50 89 SER A N 1
ATOM 668 C CA . SER A 1 89 ? 20.549 5.976 -3.948 1.00 87.50 89 SER A CA 1
ATOM 669 C C . SER A 1 89 ? 21.191 7.317 -3.576 1.00 87.50 89 SER A C 1
ATOM 671 O O . SER A 1 89 ? 20.507 8.324 -3.387 1.00 87.50 89 SER A O 1
ATOM 673 N N . ALA A 1 90 ? 22.524 7.362 -3.502 1.00 84.94 90 ALA A N 1
ATOM 674 C CA . ALA A 1 90 ? 23.245 8.607 -3.217 1.00 84.94 90 ALA A CA 1
ATOM 675 C C . ALA A 1 90 ? 22.961 9.701 -4.265 1.00 84.94 90 ALA A C 1
ATOM 677 O O . ALA A 1 90 ? 22.827 10.875 -3.924 1.00 84.94 90 ALA A O 1
ATOM 678 N N . GLU A 1 91 ? 22.817 9.308 -5.534 1.00 86.31 91 GLU A N 1
ATOM 679 C CA . GLU A 1 91 ? 22.431 10.218 -6.612 1.00 86.31 91 GLU A CA 1
ATOM 680 C C . GLU A 1 91 ? 21.018 10.759 -6.385 1.00 86.31 91 GLU A C 1
ATOM 682 O O . GLU A 1 91 ? 20.813 11.973 -6.415 1.00 86.31 91 GLU A O 1
ATOM 687 N N . GLN A 1 92 ? 20.060 9.876 -6.081 1.00 87.75 92 GLN A N 1
ATOM 688 C CA . GLN A 1 92 ? 18.685 10.277 -5.801 1.00 87.75 92 GLN A CA 1
ATOM 689 C C . GLN A 1 92 ? 18.631 11.221 -4.607 1.00 87.75 92 GLN A C 1
ATOM 691 O O . GLN A 1 92 ? 17.993 12.259 -4.711 1.00 87.75 92 GLN A O 1
ATOM 696 N N . ALA A 1 93 ? 19.334 10.917 -3.510 1.00 88.44 93 ALA A N 1
ATOM 697 C CA . ALA A 1 93 ? 19.347 11.731 -2.296 1.00 88.44 93 ALA A CA 1
ATOM 698 C C . ALA A 1 93 ? 19.718 13.200 -2.564 1.00 88.44 93 ALA A C 1
ATOM 700 O O . ALA A 1 93 ? 19.139 14.089 -1.945 1.00 88.44 93 ALA A O 1
ATOM 701 N N . SER A 1 94 ? 20.616 13.464 -3.520 1.00 90.12 94 SER A N 1
ATOM 702 C CA . SER A 1 94 ? 21.009 14.829 -3.904 1.00 90.12 94 SER A CA 1
ATOM 703 C C . SER A 1 94 ? 19.918 15.618 -4.648 1.00 90.12 94 SER A C 1
ATOM 705 O O . SER A 1 94 ? 19.985 16.843 -4.717 1.00 90.12 94 SER A O 1
ATOM 707 N N . GLN A 1 95 ? 18.913 14.928 -5.195 1.00 92.44 95 GLN A N 1
ATOM 708 C CA . GLN A 1 95 ? 17.798 15.514 -5.946 1.00 92.44 95 GLN A CA 1
ATOM 709 C C . GLN A 1 95 ? 16.589 15.843 -5.060 1.00 92.44 95 GLN A C 1
ATOM 711 O O . GLN A 1 95 ? 15.651 16.494 -5.521 1.00 92.44 95 GLN A O 1
ATOM 716 N N . TRP A 1 96 ? 16.580 15.395 -3.802 1.00 93.38 96 TRP A N 1
ATOM 717 C CA . TRP A 1 96 ? 15.481 15.686 -2.890 1.00 93.38 96 TRP A CA 1
ATOM 718 C C . TRP A 1 96 ? 15.549 17.121 -2.365 1.00 93.38 96 TRP A C 1
ATOM 720 O O . TRP A 1 96 ? 16.593 17.586 -1.914 1.00 93.38 96 TRP A O 1
ATOM 730 N N . SER A 1 97 ? 14.402 17.802 -2.340 1.00 93.12 97 SER A N 1
ATOM 731 C CA . SER A 1 97 ? 14.274 19.127 -1.717 1.00 93.12 97 SER A CA 1
ATOM 732 C C . SER A 1 97 ? 14.386 19.084 -0.189 1.00 93.12 97 SER A C 1
ATOM 734 O O . SER A 1 97 ? 14.803 20.065 0.416 1.00 93.12 97 SER A O 1
ATOM 736 N N . GLN A 1 98 ? 14.028 17.953 0.424 1.00 94.25 98 GLN A N 1
ATOM 737 C CA . GLN A 1 98 ? 14.138 17.693 1.860 1.00 94.25 98 GLN A CA 1
ATOM 738 C C . GLN A 1 98 ? 14.784 16.321 2.087 1.00 94.25 98 GLN A C 1
ATOM 740 O O . GLN A 1 98 ? 14.558 15.425 1.274 1.00 94.25 98 GLN A O 1
ATOM 745 N N . PRO A 1 99 ? 15.548 16.098 3.173 1.00 94.81 99 PRO A N 1
ATOM 746 C CA . PRO A 1 99 ? 16.187 14.807 3.418 1.00 94.81 99 PRO A CA 1
ATOM 747 C C . PRO A 1 99 ? 15.177 13.644 3.331 1.00 94.81 99 PRO A C 1
ATOM 749 O O . PRO A 1 99 ? 14.156 13.695 4.021 1.00 94.81 99 PRO A O 1
ATOM 752 N N . PRO A 1 100 ? 15.447 12.579 2.546 1.00 95.31 100 PRO A N 1
ATOM 753 C CA . PRO A 1 100 ? 14.470 11.514 2.296 1.00 95.31 100 PRO A CA 1
ATOM 754 C C . PRO A 1 100 ? 13.941 10.846 3.569 1.00 95.31 100 PRO A C 1
ATOM 756 O O . PRO A 1 100 ? 12.777 10.477 3.631 1.00 95.31 100 PRO A O 1
ATOM 759 N N . PHE A 1 101 ? 14.775 10.730 4.602 1.00 96.50 101 PHE A N 1
ATOM 760 C CA . PHE A 1 101 ? 14.413 10.163 5.906 1.00 96.50 101 PHE A CA 1
ATOM 761 C C . PHE A 1 101 ? 14.375 11.240 7.005 1.00 96.50 101 PHE A C 1
ATOM 763 O O . PHE A 1 101 ? 14.629 10.966 8.171 1.00 96.50 101 PHE A O 1
ATOM 770 N N . GLY A 1 102 ? 14.119 12.501 6.642 1.00 95.75 102 GLY A N 1
ATOM 771 C CA . GLY A 1 102 ? 14.020 13.605 7.602 1.00 95.75 102 GLY A CA 1
ATOM 772 C C . GLY A 1 102 ? 12.658 13.687 8.296 1.00 95.75 102 GLY A C 1
ATOM 773 O O . GLY A 1 102 ? 12.569 14.166 9.430 1.00 95.75 102 GLY A O 1
ATOM 774 N N . GLY A 1 103 ? 11.594 13.226 7.626 1.00 95.75 103 GLY A N 1
ATOM 775 C CA . GLY A 1 103 ? 10.222 13.364 8.120 1.00 95.75 103 GLY A CA 1
ATOM 776 C C . GLY A 1 103 ? 9.865 14.829 8.361 1.00 95.75 103 GLY A C 1
ATOM 777 O O . GLY A 1 103 ? 9.384 15.182 9.442 1.00 95.75 103 GLY A O 1
ATOM 778 N N . VAL A 1 104 ? 10.212 15.693 7.401 1.00 96.75 104 VAL A N 1
ATOM 779 C CA . VAL A 1 104 ? 10.054 17.147 7.519 1.00 96.75 104 VAL A CA 1
ATOM 780 C C . VAL A 1 104 ? 8.592 17.496 7.289 1.00 96.75 104 VAL A C 1
ATOM 782 O O . VAL A 1 104 ? 8.040 17.160 6.246 1.00 96.75 104 VAL A O 1
ATOM 785 N N . VAL A 1 105 ? 7.973 18.173 8.255 1.00 95.62 105 VAL A N 1
ATOM 786 C CA . VAL A 1 105 ? 6.611 18.699 8.122 1.00 95.62 105 VAL A CA 1
ATOM 787 C C . VAL A 1 105 ? 6.705 20.181 7.786 1.00 95.62 105 VAL A C 1
ATOM 789 O O . VAL A 1 105 ? 7.180 20.973 8.598 1.00 95.62 105 VAL A O 1
ATOM 792 N N . GLU A 1 106 ? 6.262 20.557 6.592 1.00 91.81 106 GLU A N 1
ATOM 793 C CA . GLU A 1 106 ? 6.338 21.925 6.081 1.00 91.81 106 GLU A CA 1
ATOM 794 C C . GLU A 1 106 ? 5.076 22.248 5.279 1.00 91.81 106 GLU A C 1
ATOM 796 O O . GLU A 1 106 ? 4.597 21.424 4.508 1.00 91.81 106 GLU A O 1
ATOM 801 N N . ALA A 1 107 ? 4.508 23.4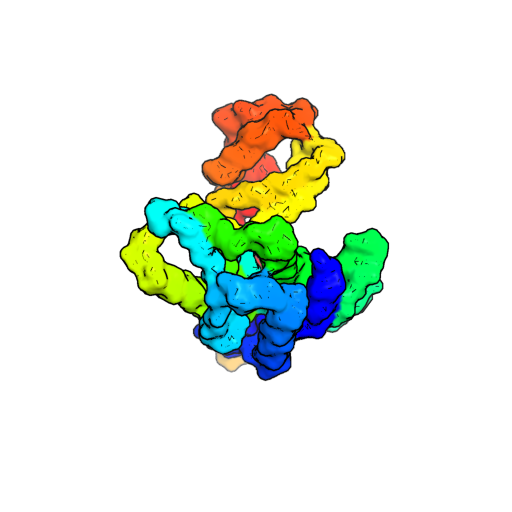40 5.487 1.00 89.81 107 ALA A N 1
ATOM 802 C CA . ALA A 1 107 ? 3.324 23.930 4.768 1.00 89.81 107 ALA A CA 1
ATOM 803 C C . ALA A 1 107 ? 2.094 22.988 4.781 1.00 89.81 107 ALA A C 1
ATOM 805 O O . ALA A 1 107 ? 1.268 23.030 3.875 1.00 89.81 107 ALA A O 1
ATOM 806 N N . GLY A 1 108 ? 1.936 22.174 5.831 1.00 90.88 108 GLY A N 1
ATOM 807 C CA . GLY A 1 108 ? 0.831 21.211 5.940 1.00 90.88 108 GLY A CA 1
ATOM 808 C C . GLY A 1 108 ? 1.061 19.902 5.178 1.00 90.88 108 GLY A C 1
ATOM 809 O O . GLY A 1 108 ? 0.155 19.078 5.099 1.00 90.88 108 GLY A O 1
ATOM 810 N N . GLU A 1 109 ? 2.270 19.693 4.666 1.00 93.06 109 GLU A N 1
ATOM 811 C CA . GLU A 1 109 ? 2.703 18.482 3.978 1.00 93.06 109 GLU A CA 1
ATOM 812 C C . GLU A 1 109 ? 3.834 17.814 4.764 1.00 93.06 109 GLU A C 1
ATOM 814 O O . GLU A 1 109 ? 4.509 18.445 5.580 1.00 93.06 109 GLU A O 1
ATOM 819 N N . VAL A 1 110 ? 4.047 16.522 4.520 1.00 95.31 110 VAL A N 1
ATOM 820 C CA . VAL A 1 110 ? 5.190 15.787 5.062 1.00 95.31 110 VAL A CA 1
ATOM 821 C C . VAL A 1 110 ? 6.065 15.280 3.927 1.00 95.31 110 VAL A C 1
ATOM 823 O O . VAL A 1 110 ? 5.585 14.683 2.964 1.00 95.31 110 VAL A O 1
ATOM 826 N N . TRP A 1 111 ? 7.363 15.511 4.064 1.00 95.69 111 TRP A N 1
ATOM 827 C CA . TRP A 1 111 ? 8.371 15.139 3.090 1.00 95.69 111 TRP A CA 1
ATOM 828 C C . TRP A 1 111 ? 9.179 13.948 3.595 1.00 95.69 111 TRP A C 1
ATOM 830 O O . TRP A 1 111 ? 9.822 14.010 4.650 1.00 95.69 111 TRP A O 1
ATOM 840 N N . GLY A 1 112 ? 9.172 12.876 2.805 1.00 96.12 112 GLY A N 1
ATOM 841 C CA . GLY A 1 112 ? 10.116 11.776 2.941 1.00 96.12 112 GLY A CA 1
ATOM 842 C C . GLY A 1 112 ? 9.675 10.465 2.294 1.00 96.12 112 GLY A C 1
ATOM 843 O O . GLY A 1 112 ? 8.522 10.280 1.901 1.00 96.12 112 GLY A O 1
ATOM 844 N N . ARG A 1 113 ? 10.631 9.544 2.176 1.00 96.50 113 ARG A N 1
ATOM 845 C CA . ARG A 1 113 ? 10.445 8.161 1.735 1.00 96.50 113 ARG A CA 1
ATOM 846 C C . ARG A 1 113 ? 9.512 7.449 2.716 1.00 96.50 113 ARG A C 1
ATOM 848 O O . ARG A 1 113 ? 9.730 7.502 3.922 1.00 96.50 113 ARG A O 1
ATOM 855 N N . GLY A 1 114 ? 8.460 6.815 2.201 1.00 95.12 114 GLY A N 1
ATOM 856 C CA . GLY A 1 114 ? 7.404 6.231 3.030 1.00 95.12 114 GLY A CA 1
ATOM 857 C C . GLY A 1 114 ? 6.151 7.098 3.171 1.00 95.12 114 GLY A C 1
ATOM 858 O O . GLY A 1 114 ? 5.116 6.595 3.593 1.00 95.12 114 GLY A O 1
ATOM 859 N N . ALA A 1 115 ? 6.209 8.397 2.840 1.00 95.31 115 ALA A N 1
ATOM 860 C CA . ALA A 1 115 ? 5.085 9.309 3.079 1.00 95.31 115 ALA A CA 1
ATOM 861 C C . ALA A 1 115 ? 3.815 8.906 2.313 1.00 95.31 115 ALA A C 1
ATOM 863 O O . ALA A 1 115 ? 2.734 8.857 2.899 1.00 95.31 115 ALA A O 1
ATOM 864 N N . LEU A 1 116 ? 3.959 8.615 1.016 1.00 92.44 116 LEU A N 1
ATOM 865 C CA . LEU A 1 116 ? 2.868 8.131 0.165 1.00 92.44 116 LEU A CA 1
ATOM 866 C C . LEU A 1 116 ? 2.792 6.603 0.124 1.00 92.44 116 LEU A C 1
ATOM 868 O O . LEU A 1 116 ? 1.688 6.076 0.076 1.00 92.44 116 LEU A O 1
ATOM 872 N N . ASP A 1 117 ? 3.944 5.934 0.175 1.00 94.44 117 ASP A N 1
ATOM 873 C CA . ASP A 1 117 ? 4.095 4.495 -0.048 1.00 94.44 117 ASP A CA 1
ATOM 874 C C . ASP A 1 117 ? 4.973 3.854 1.049 1.00 94.44 117 ASP A C 1
ATOM 876 O O . ASP A 1 117 ? 6.192 4.024 1.031 1.00 94.44 117 ASP A O 1
ATOM 880 N N . VAL A 1 118 ? 4.380 3.267 2.097 1.00 95.56 118 VAL A N 1
ATOM 881 C CA . VAL A 1 118 ? 2.957 3.475 2.443 1.00 95.56 118 VAL A CA 1
ATOM 882 C C . VAL A 1 118 ? 2.697 3.766 3.928 1.00 95.56 118 VAL A C 1
ATOM 884 O O . VAL A 1 118 ? 1.566 3.695 4.421 1.00 95.56 118 VAL A O 1
ATOM 887 N N . LYS A 1 119 ? 3.710 4.249 4.659 1.00 97.44 119 LYS A N 1
ATOM 888 C CA . LYS A 1 119 ? 3.591 4.634 6.085 1.00 97.44 119 LYS A CA 1
ATOM 889 C C . LYS A 1 119 ? 2.450 5.622 6.351 1.00 97.44 119 LYS A C 1
ATOM 891 O O . LYS A 1 119 ? 1.844 5.600 7.424 1.00 97.44 119 LYS A O 1
ATOM 896 N N . GLY A 1 120 ? 2.103 6.463 5.375 1.00 95.94 120 GLY A N 1
ATOM 897 C CA . GLY A 1 120 ? 0.946 7.354 5.468 1.00 95.94 120 GLY A CA 1
ATOM 898 C C . GLY A 1 120 ? -0.390 6.629 5.672 1.00 95.94 120 GLY A C 1
ATOM 899 O O . GLY A 1 120 ? -1.238 7.121 6.424 1.00 95.94 120 GLY A O 1
ATOM 900 N N . ARG A 1 121 ? -0.578 5.442 5.079 1.00 95.75 121 ARG A N 1
ATOM 901 C CA . ARG A 1 121 ? -1.771 4.603 5.288 1.00 95.75 121 ARG A CA 1
ATOM 902 C C . ARG A 1 121 ? -1.807 4.010 6.689 1.00 95.75 121 ARG A C 1
ATOM 904 O O . ARG A 1 121 ? -2.850 4.106 7.328 1.00 95.75 121 ARG A O 1
ATOM 911 N N . VAL A 1 122 ? -0.678 3.507 7.194 1.00 97.94 122 VAL A N 1
ATOM 912 C CA . VAL A 1 122 ? -0.553 2.988 8.572 1.00 97.94 122 VAL A CA 1
ATOM 913 C C . VAL A 1 122 ? -1.024 4.034 9.587 1.00 97.94 122 VAL A C 1
ATOM 915 O O . VAL A 1 122 ? -1.909 3.773 10.404 1.00 97.94 122 VAL A O 1
ATOM 918 N N . VAL A 1 123 ? -0.495 5.258 9.479 1.00 98.12 123 VAL A N 1
ATOM 919 C CA . VAL A 1 123 ? -0.875 6.384 10.347 1.00 98.12 123 VAL A CA 1
ATOM 920 C C . VAL A 1 123 ? -2.341 6.760 10.165 1.00 98.12 123 VAL A C 1
ATOM 922 O O . VAL A 1 123 ? -3.022 7.048 11.144 1.00 98.12 123 VAL A O 1
ATOM 925 N N . SER A 1 124 ? -2.849 6.760 8.932 1.00 96.62 124 SER A N 1
ATOM 926 C CA . SER A 1 124 ? -4.241 7.129 8.651 1.00 96.62 124 SER A CA 1
ATOM 927 C C . SER A 1 124 ? -5.238 6.129 9.239 1.00 96.62 124 SER A C 1
ATOM 929 O O . SER A 1 124 ? -6.241 6.544 9.818 1.00 96.62 124 SER A O 1
ATOM 931 N N . HIS A 1 125 ? -4.960 4.828 9.127 1.00 97.88 125 HIS A N 1
ATOM 932 C CA . HIS A 1 125 ? -5.787 3.771 9.704 1.00 97.88 125 HIS A CA 1
ATOM 933 C C . HIS A 1 125 ? -5.835 3.876 11.232 1.00 97.88 125 HIS A C 1
ATOM 935 O O . HIS A 1 125 ? -6.922 3.961 11.804 1.00 97.88 125 HIS A O 1
ATOM 941 N N . LEU A 1 126 ? -4.674 3.946 11.893 1.00 98.56 126 LEU A N 1
ATOM 942 C CA . LEU A 1 126 ? -4.613 4.032 13.355 1.00 98.56 126 LEU A CA 1
ATOM 943 C C . LEU A 1 126 ? -5.181 5.352 13.884 1.00 98.56 126 LEU A C 1
ATOM 945 O O . LEU A 1 126 ? -5.939 5.334 14.847 1.00 98.56 126 LEU A O 1
ATOM 949 N N . ALA A 1 127 ? -4.919 6.483 13.221 1.00 98.38 127 ALA A N 1
ATOM 950 C CA . ALA A 1 127 ? -5.505 7.765 13.609 1.00 98.38 127 ALA A CA 1
ATOM 951 C C . ALA A 1 127 ? -7.039 7.767 13.498 1.00 98.38 127 ALA A C 1
ATOM 953 O O . ALA A 1 127 ? -7.707 8.391 14.320 1.00 98.38 127 ALA A O 1
ATOM 954 N N . ALA A 1 128 ? -7.608 7.073 12.505 1.00 97.94 128 ALA A N 1
ATOM 955 C CA . ALA A 1 128 ? -9.056 6.936 12.381 1.00 97.94 128 ALA A CA 1
ATOM 956 C C . ALA A 1 128 ? -9.649 6.103 13.529 1.00 97.94 128 ALA A C 1
ATOM 958 O O . ALA A 1 128 ? -10.660 6.500 14.107 1.00 97.94 128 ALA A O 1
ATOM 959 N N . VAL A 1 129 ? -9.011 4.984 13.889 1.00 98.31 129 VAL A N 1
ATOM 960 C CA . VAL A 1 129 ? -9.427 4.154 15.031 1.00 98.31 129 VAL A CA 1
ATOM 961 C C . VAL A 1 129 ? -9.307 4.926 16.347 1.00 98.31 129 VAL A C 1
ATOM 963 O O . VAL A 1 129 ? -10.275 5.000 17.101 1.00 98.31 129 VAL A O 1
ATOM 966 N N . GLU A 1 130 ? -8.165 5.569 16.587 1.00 98.38 130 GLU A N 1
ATOM 967 C CA . GLU A 1 130 ? -7.906 6.395 17.771 1.00 98.38 130 GLU A CA 1
ATOM 968 C C . GLU A 1 130 ? -8.969 7.496 17.927 1.00 98.38 130 GLU A C 1
ATOM 970 O O . GLU A 1 130 ? -9.531 7.677 19.006 1.00 98.38 130 GLU A O 1
ATOM 975 N N . ALA A 1 131 ? -9.312 8.191 16.835 1.00 98.19 131 ALA A N 1
ATOM 976 C CA . ALA A 1 131 ? -10.335 9.234 16.839 1.00 98.19 131 ALA A CA 1
ATOM 977 C C . ALA A 1 131 ? -11.743 8.688 17.136 1.00 98.19 131 ALA A C 1
ATOM 979 O O . ALA A 1 131 ? -12.506 9.323 17.866 1.00 98.19 131 ALA A O 1
ATOM 980 N N . LEU A 1 132 ? -12.096 7.513 16.600 1.00 98.12 132 LEU A N 1
ATOM 981 C CA . LEU A 1 132 ? -13.378 6.860 16.882 1.00 98.12 132 LEU A CA 1
ATOM 982 C C . LEU A 1 132 ? -13.486 6.437 18.353 1.00 98.12 132 LEU A C 1
ATOM 984 O O . LEU A 1 132 ? -14.528 6.663 18.974 1.00 98.12 132 LEU A O 1
ATOM 988 N N . LEU A 1 133 ? -12.413 5.875 18.914 1.00 98.31 133 LEU A N 1
ATOM 989 C CA . LEU A 1 133 ? -12.332 5.490 20.324 1.00 98.31 133 LEU A CA 1
ATOM 990 C C . LEU A 1 133 ? -12.424 6.716 21.240 1.00 98.31 133 LEU A C 1
ATOM 992 O O . LEU A 1 133 ? -13.226 6.724 22.174 1.00 98.31 133 LEU A O 1
ATOM 996 N N . ALA A 1 134 ? -11.687 7.787 20.930 1.00 97.88 134 ALA A N 1
ATOM 997 C CA . ALA A 1 134 ? -11.750 9.051 21.665 1.00 97.88 134 ALA A CA 1
ATOM 998 C C . ALA A 1 134 ? -13.148 9.697 21.614 1.00 97.88 134 ALA A C 1
ATOM 1000 O O . ALA A 1 134 ? -13.568 10.347 22.570 1.00 97.88 134 ALA A O 1
ATOM 1001 N N . ALA A 1 135 ? -13.895 9.484 20.525 1.00 97.94 135 ALA A N 1
ATOM 1002 C CA . ALA A 1 135 ? -15.286 9.913 20.381 1.00 97.94 135 ALA A CA 1
ATOM 1003 C C . ALA A 1 135 ? -16.304 8.993 21.093 1.00 97.94 135 ALA A C 1
ATOM 1005 O O . ALA A 1 135 ? -17.507 9.250 21.028 1.00 97.94 135 ALA A O 1
ATOM 1006 N N . GLY A 1 136 ? -15.851 7.934 21.772 1.00 96.81 136 GLY A N 1
ATOM 1007 C CA . GLY A 1 136 ? -16.692 7.018 22.547 1.00 96.81 136 GLY A CA 1
ATOM 1008 C C . GLY A 1 136 ? -17.186 5.785 21.785 1.00 96.81 136 GLY A C 1
ATOM 1009 O O . GLY A 1 136 ? -18.040 5.057 22.294 1.00 96.81 136 GLY A O 1
ATOM 1010 N N . THR A 1 137 ? -16.669 5.513 20.583 1.00 95.75 137 THR A N 1
ATOM 1011 C CA . THR A 1 137 ? -16.981 4.274 19.851 1.00 95.75 137 THR A CA 1
ATOM 1012 C C . THR A 1 137 ? -16.161 3.127 20.429 1.00 95.75 137 THR A C 1
ATOM 1014 O O . THR A 1 137 ? -15.024 2.930 20.023 1.00 95.75 137 THR A O 1
ATOM 1017 N N . ALA A 1 138 ? -16.722 2.363 21.370 1.00 91.69 138 ALA A N 1
ATOM 1018 C CA . ALA A 1 138 ? -15.996 1.264 22.020 1.00 91.69 138 ALA A CA 1
ATOM 1019 C C . ALA A 1 138 ? -15.626 0.120 21.053 1.00 91.69 138 ALA A C 1
ATOM 1021 O O . ALA A 1 138 ? -14.531 -0.430 21.133 1.00 91.69 138 ALA A O 1
ATOM 1022 N N . ALA A 1 139 ? -16.531 -0.224 20.132 1.00 95.56 139 ALA A N 1
ATOM 1023 C CA . ALA A 1 139 ? -16.334 -1.297 19.161 1.00 95.56 139 ALA A CA 1
ATOM 1024 C C . ALA A 1 139 ? -17.101 -1.025 17.852 1.00 95.56 139 ALA A C 1
ATOM 1026 O O . ALA A 1 139 ? -18.186 -0.427 17.885 1.00 95.56 139 ALA A O 1
ATOM 1027 N N . PRO A 1 140 ? -16.575 -1.458 16.692 1.00 96.81 140 PRO A N 1
ATOM 1028 C CA . PRO A 1 140 ? -17.273 -1.394 15.420 1.00 96.81 140 PRO A CA 1
ATOM 1029 C C . PRO A 1 140 ? -18.378 -2.453 15.368 1.00 96.81 140 PRO A C 1
ATOM 1031 O O . PRO A 1 140 ? -18.429 -3.392 16.158 1.00 96.81 140 PRO A O 1
ATOM 1034 N N . ARG A 1 141 ? -19.284 -2.339 14.395 1.00 96.94 141 ARG A N 1
ATOM 1035 C CA . ARG A 1 141 ? -20.315 -3.368 14.200 1.00 96.94 141 ARG A CA 1
ATOM 1036 C C . ARG A 1 141 ? -19.738 -4.677 13.647 1.00 96.94 141 ARG A C 1
ATOM 1038 O O . ARG A 1 141 ? -20.143 -5.744 14.073 1.00 96.94 141 ARG A O 1
ATOM 1045 N N . ARG A 1 142 ? -18.809 -4.591 12.692 1.00 97.12 142 ARG A N 1
ATOM 1046 C CA . ARG A 1 142 ? -18.098 -5.737 12.101 1.00 97.12 142 ARG A CA 1
ATOM 1047 C C . ARG A 1 142 ? -16.643 -5.706 12.557 1.00 97.12 142 ARG A C 1
ATOM 1049 O O . ARG A 1 142 ? -16.113 -4.606 12.707 1.00 97.12 142 ARG A O 1
ATOM 1056 N N . THR A 1 143 ? -16.006 -6.862 12.705 1.00 98.19 143 THR A N 1
ATOM 1057 C CA . THR A 1 143 ? -14.577 -6.926 13.037 1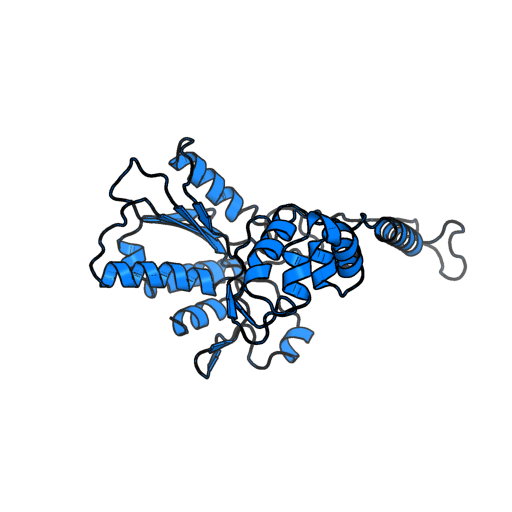.00 98.19 143 THR A CA 1
ATOM 1058 C C . THR A 1 143 ? -13.735 -6.249 11.951 1.00 98.19 143 THR A C 1
ATOM 1060 O O . THR A 1 143 ? -13.992 -6.410 10.752 1.00 98.19 143 THR A O 1
ATOM 1063 N N . VAL A 1 144 ? -12.746 -5.463 12.377 1.00 98.44 144 VAL A N 1
ATOM 1064 C CA . VAL A 1 144 ? -11.798 -4.760 11.502 1.00 98.44 144 VAL A CA 1
ATOM 1065 C C . VAL A 1 144 ? -10.391 -5.259 11.803 1.00 98.44 144 VAL A C 1
ATOM 1067 O O . VAL A 1 144 ? -9.928 -5.145 12.936 1.00 98.44 144 VAL A O 1
ATOM 1070 N N . TYR A 1 145 ? -9.705 -5.765 10.783 1.00 98.69 145 TYR A N 1
ATOM 1071 C CA . TYR A 1 145 ? -8.287 -6.097 10.853 1.00 98.69 145 TYR A CA 1
ATOM 1072 C C . TYR A 1 145 ? -7.450 -4.989 10.221 1.00 98.69 145 TYR A C 1
ATOM 1074 O O . TYR A 1 145 ? -7.779 -4.521 9.128 1.00 98.69 145 TYR A O 1
ATOM 1082 N N . LEU A 1 146 ? -6.359 -4.602 10.880 1.00 98.69 146 LEU A N 1
ATOM 1083 C CA . LEU A 1 146 ? -5.309 -3.776 10.281 1.00 98.69 146 LEU A CA 1
ATOM 1084 C C . LEU A 1 146 ? -4.065 -4.649 10.118 1.00 98.69 146 LEU A C 1
ATOM 1086 O O . LEU A 1 146 ? -3.528 -5.137 11.111 1.00 98.69 146 LEU A O 1
ATOM 1090 N N . ALA A 1 147 ? -3.652 -4.885 8.879 1.00 98.50 147 ALA A N 1
ATOM 1091 C CA . ALA A 1 147 ? -2.605 -5.834 8.515 1.00 98.50 147 ALA A CA 1
ATOM 1092 C C . ALA A 1 147 ? -1.411 -5.087 7.916 1.00 98.50 147 ALA A C 1
ATOM 1094 O O . ALA A 1 147 ? -1.500 -4.585 6.797 1.00 98.50 147 ALA A O 1
ATOM 1095 N N . TYR A 1 148 ? -0.310 -4.998 8.663 1.00 98.56 148 TYR A N 1
ATOM 1096 C CA . TYR A 1 148 ? 0.877 -4.237 8.276 1.00 98.56 148 TYR A CA 1
ATOM 1097 C C . TYR A 1 148 ? 2.067 -5.156 7.973 1.00 98.56 148 TYR A C 1
ATOM 1099 O O . TYR A 1 148 ? 2.687 -5.720 8.882 1.00 98.56 148 TYR A O 1
ATOM 1107 N N . GLY A 1 149 ? 2.367 -5.312 6.680 1.00 97.62 149 GLY A N 1
ATOM 1108 C CA . GLY A 1 149 ? 3.539 -6.025 6.157 1.00 97.62 149 GLY A CA 1
ATOM 1109 C C . GLY A 1 149 ? 4.859 -5.317 6.485 1.00 97.62 149 GLY A C 1
ATOM 1110 O O . GLY A 1 149 ? 4.855 -4.137 6.839 1.00 97.62 149 GLY A O 1
ATOM 1111 N N . HIS A 1 150 ? 5.978 -6.035 6.396 1.00 96.62 150 HIS A N 1
ATOM 1112 C CA . HIS A 1 150 ? 7.316 -5.487 6.667 1.00 96.62 150 HIS A CA 1
ATOM 1113 C C . HIS A 1 150 ? 8.327 -5.710 5.532 1.00 96.62 150 HIS A C 1
ATOM 1115 O O . HIS A 1 150 ? 9.502 -5.395 5.709 1.00 96.62 150 HIS A O 1
ATOM 1121 N N . ASP A 1 151 ? 7.900 -6.316 4.428 1.00 94.50 151 ASP A N 1
ATOM 1122 C CA . ASP A 1 151 ? 8.745 -6.720 3.305 1.00 94.50 151 ASP A CA 1
ATOM 1123 C C . ASP A 1 151 ? 8.007 -6.639 1.954 1.00 94.50 151 ASP A C 1
ATOM 1125 O O . ASP A 1 151 ? 8.331 -7.387 1.031 1.00 94.50 151 ASP A O 1
ATOM 1129 N N . GLU A 1 152 ? 6.986 -5.783 1.837 1.00 93.94 152 GLU A N 1
ATOM 1130 C CA . GLU A 1 152 ? 6.181 -5.656 0.611 1.00 93.94 152 GLU A CA 1
ATOM 1131 C C . GLU A 1 152 ? 7.048 -5.280 -0.597 1.00 93.94 152 GLU A C 1
ATOM 1133 O O . GLU A 1 152 ? 6.954 -5.933 -1.639 1.00 93.94 152 GLU A O 1
ATOM 1138 N N . GLU A 1 153 ? 8.002 -4.367 -0.403 1.00 91.31 153 GLU A N 1
ATOM 1139 C CA . GLU A 1 153 ? 8.848 -3.801 -1.460 1.00 91.31 153 GLU A CA 1
ATOM 1140 C C . GLU A 1 153 ? 9.809 -4.847 -2.063 1.00 91.31 153 GLU A C 1
ATOM 1142 O O . GLU A 1 153 ? 10.408 -4.640 -3.121 1.00 91.31 153 GLU A O 1
ATOM 1147 N N . VAL A 1 154 ? 9.953 -5.999 -1.395 1.00 87.94 154 VAL A N 1
ATOM 1148 C CA . VAL A 1 154 ? 10.741 -7.163 -1.836 1.00 87.94 154 VAL A CA 1
ATOM 1149 C C . VAL A 1 154 ? 9.889 -8.428 -2.026 1.00 87.94 154 VAL A C 1
ATOM 1151 O O . VAL A 1 154 ? 10.423 -9.519 -2.246 1.00 87.94 154 VAL A O 1
ATOM 1154 N N . GLY A 1 155 ? 8.559 -8.293 -2.012 1.00 88.12 155 GLY A N 1
ATOM 1155 C CA . GLY A 1 155 ? 7.598 -9.320 -2.426 1.00 88.12 155 GLY A CA 1
ATOM 1156 C C . GLY A 1 155 ? 6.624 -9.823 -1.355 1.00 88.12 155 GLY A C 1
ATOM 1157 O O . GLY A 1 155 ? 5.759 -10.636 -1.679 1.00 88.12 155 GLY A O 1
ATOM 1158 N N . GLY A 1 156 ? 6.724 -9.372 -0.103 1.00 91.69 156 GLY A N 1
ATOM 1159 C CA . GLY A 1 156 ? 5.718 -9.635 0.934 1.00 91.69 156 GLY A CA 1
ATOM 1160 C C . GLY A 1 156 ? 5.667 -11.080 1.455 1.00 91.69 156 GLY A C 1
ATOM 1161 O O . GLY A 1 156 ? 4.631 -11.514 1.975 1.00 91.69 156 GLY A O 1
ATOM 1162 N N . TYR A 1 157 ? 6.735 -11.860 1.264 1.00 91.56 157 TYR A N 1
ATOM 1163 C CA . TYR A 1 157 ? 6.764 -13.300 1.546 1.00 91.56 157 TYR A CA 1
ATOM 1164 C C . TYR A 1 157 ? 6.775 -13.619 3.045 1.00 91.56 157 TYR A C 1
ATOM 1166 O O . TYR A 1 157 ? 6.197 -14.623 3.462 1.00 91.56 157 TYR A O 1
ATOM 1174 N N . GLU A 1 158 ? 7.415 -12.787 3.863 1.00 92.56 158 GLU A N 1
ATOM 1175 C CA . GLU A 1 158 ? 7.516 -12.985 5.309 1.00 92.56 158 GLU A CA 1
ATOM 1176 C C . GLU A 1 158 ? 6.496 -12.144 6.077 1.00 92.56 158 GLU A C 1
ATOM 1178 O O . GLU A 1 158 ? 6.033 -12.576 7.132 1.00 92.56 158 GLU A O 1
ATOM 1183 N N . GLY A 1 159 ? 6.084 -10.990 5.555 1.00 95.62 159 GLY A N 1
ATOM 1184 C CA . GLY A 1 159 ? 5.068 -10.135 6.155 1.00 95.62 159 GLY A CA 1
ATOM 1185 C C . GLY A 1 159 ? 3.657 -10.504 5.714 1.00 95.62 159 GLY A C 1
ATOM 1186 O O . GLY A 1 159 ? 2.906 -11.153 6.450 1.00 95.62 159 GLY A O 1
ATOM 1187 N N . ALA A 1 160 ? 3.277 -10.083 4.505 1.00 95.75 160 ALA A N 1
ATOM 1188 C CA . ALA A 1 160 ? 1.902 -10.191 4.014 1.00 95.75 160 ALA A CA 1
ATOM 1189 C C . ALA A 1 160 ? 1.413 -11.647 3.928 1.00 95.75 160 ALA A C 1
ATOM 1191 O O . ALA A 1 160 ? 0.309 -11.950 4.390 1.00 95.75 160 ALA A O 1
ATOM 1192 N N . ALA A 1 161 ? 2.232 -12.569 3.411 1.00 96.31 161 ALA A N 1
ATOM 1193 C CA . ALA A 1 161 ? 1.849 -13.979 3.301 1.00 96.31 161 ALA A CA 1
ATOM 1194 C C . ALA A 1 161 ? 1.652 -14.648 4.675 1.00 96.31 161 ALA A C 1
ATOM 1196 O O . ALA A 1 161 ? 0.749 -15.470 4.847 1.00 96.31 161 ALA A O 1
ATOM 1197 N N . SER A 1 162 ? 2.445 -14.259 5.676 1.00 97.62 162 SER A N 1
ATOM 1198 C CA . SER A 1 162 ? 2.331 -14.806 7.034 1.00 97.62 162 SER A CA 1
ATOM 1199 C C . SER A 1 162 ? 1.137 -14.219 7.790 1.00 97.62 162 SER A C 1
ATOM 1201 O O . SER A 1 162 ? 0.438 -14.950 8.493 1.00 97.62 162 SER A O 1
ATOM 1203 N N . ILE A 1 163 ? 0.832 -12.928 7.593 1.00 98.25 163 ILE A N 1
ATOM 1204 C CA . ILE A 1 163 ? -0.422 -12.330 8.077 1.00 98.25 163 ILE A CA 1
ATOM 1205 C C . ILE A 1 163 ? -1.629 -13.027 7.438 1.00 98.25 163 ILE A C 1
ATOM 1207 O O . ILE A 1 163 ? -2.587 -13.348 8.140 1.00 98.25 163 ILE A O 1
ATOM 1211 N N . ALA A 1 164 ? -1.589 -13.291 6.128 1.00 97.12 164 ALA A N 1
ATOM 1212 C CA . ALA A 1 164 ? -2.666 -13.986 5.430 1.00 97.12 164 ALA A CA 1
ATOM 1213 C C . ALA A 1 164 ? -2.908 -15.387 6.015 1.00 97.12 164 ALA A C 1
ATOM 1215 O O . ALA A 1 164 ? -4.052 -15.723 6.319 1.00 97.12 164 ALA A O 1
ATOM 1216 N N . ALA A 1 165 ? -1.849 -16.163 6.265 1.00 97.50 165 ALA A N 1
ATOM 1217 C CA . ALA A 1 165 ? -1.957 -17.477 6.900 1.00 97.50 165 ALA A CA 1
ATOM 1218 C C . ALA A 1 165 ? -2.577 -17.403 8.311 1.00 97.50 165 ALA A C 1
ATOM 1220 O O . ALA A 1 165 ? -3.424 -18.225 8.673 1.00 97.50 165 ALA A O 1
ATOM 1221 N N . GLU A 1 166 ? -2.201 -16.400 9.109 1.00 97.94 166 GLU A N 1
ATOM 1222 C CA . GLU A 1 166 ? -2.781 -16.191 10.439 1.00 97.94 166 GLU A CA 1
ATOM 1223 C C . GLU A 1 166 ? -4.256 -15.761 10.372 1.00 97.94 166 GLU A C 1
ATOM 1225 O O . GLU A 1 166 ? -5.080 -16.257 11.146 1.00 97.94 166 GLU A O 1
ATOM 1230 N N . LEU A 1 167 ? -4.622 -14.890 9.427 1.00 97.38 167 LEU A N 1
ATOM 1231 C CA . LEU A 1 167 ? -6.013 -14.509 9.184 1.00 97.38 167 LEU A CA 1
ATOM 1232 C C . LEU A 1 167 ? -6.849 -15.708 8.730 1.00 97.38 167 LEU A C 1
ATOM 1234 O O . LEU A 1 167 ? -7.927 -15.924 9.276 1.00 97.38 167 LEU A O 1
ATOM 1238 N N . GLU A 1 168 ? -6.361 -16.531 7.802 1.00 96.44 168 GLU A N 1
ATOM 1239 C CA . GLU A 1 168 ? -7.048 -17.762 7.388 1.00 96.44 168 GLU A CA 1
ATOM 1240 C C . GLU A 1 168 ? -7.306 -18.690 8.581 1.00 96.44 168 GLU A C 1
ATOM 1242 O O . GLU A 1 168 ? -8.419 -19.209 8.744 1.00 96.44 168 GLU A O 1
ATOM 1247 N N . ARG A 1 169 ? -6.310 -18.838 9.465 1.00 96.75 169 ARG A N 1
ATOM 1248 C CA . ARG A 1 169 ? -6.429 -19.625 10.697 1.00 96.75 169 ARG A CA 1
ATOM 1249 C C . ARG A 1 169 ? -7.494 -19.060 11.642 1.00 96.75 169 ARG A C 1
ATOM 1251 O O . ARG A 1 169 ? -8.273 -19.840 12.190 1.00 96.75 169 ARG A O 1
ATOM 1258 N N . ARG A 1 170 ? -7.543 -17.737 11.848 1.00 95.12 170 ARG A N 1
ATOM 1259 C CA . ARG A 1 170 ? -8.542 -17.075 12.718 1.00 95.12 170 ARG A CA 1
ATOM 1260 C C . ARG A 1 170 ? -9.948 -17.123 12.140 1.00 95.12 170 ARG A C 1
ATOM 1262 O O . ARG A 1 170 ? -10.906 -17.365 12.867 1.00 95.12 170 ARG A O 1
ATOM 1269 N N . LEU A 1 171 ? -10.067 -16.899 10.837 1.00 95.19 171 LEU A N 1
ATOM 1270 C CA . LEU A 1 171 ? -11.349 -16.842 10.148 1.00 95.19 171 LEU A CA 1
ATOM 1271 C C . LEU A 1 171 ? -11.964 -18.228 9.959 1.00 95.19 171 LEU A C 1
ATOM 1273 O O . LEU A 1 171 ? -13.174 -18.320 9.766 1.00 95.19 171 LEU A O 1
ATOM 1277 N N . GLY A 1 172 ? -11.172 -19.304 9.998 1.00 93.94 172 GLY A N 1
ATOM 1278 C CA . GLY A 1 172 ? -11.688 -20.671 9.890 1.00 93.94 172 GLY A CA 1
ATOM 1279 C C . GLY A 1 172 ? -12.464 -20.907 8.590 1.00 93.94 172 GLY A C 1
ATOM 1280 O O . GLY A 1 172 ? -13.490 -21.584 8.589 1.00 93.94 172 GLY A O 1
ATOM 1281 N N . GLY A 1 173 ? -12.021 -20.287 7.491 1.00 90.75 173 GLY A N 1
ATOM 1282 C CA . GLY A 1 173 ? -12.689 -20.337 6.186 1.00 90.75 173 GLY A CA 1
ATOM 1283 C C . GLY A 1 173 ? -13.829 -19.330 5.990 1.00 90.75 173 GLY A C 1
ATOM 1284 O O . GLY A 1 173 ? -14.450 -19.319 4.923 1.00 90.75 173 GLY A O 1
ATOM 1285 N N . ARG A 1 174 ? -14.115 -18.462 6.972 1.00 93.00 174 ARG A N 1
ATOM 1286 C CA . ARG A 1 174 ? -15.006 -17.310 6.768 1.00 93.00 174 ARG A CA 1
ATOM 1287 C C . ARG A 1 174 ? -14.407 -16.358 5.734 1.00 93.00 174 ARG A C 1
ATOM 1289 O O . ARG A 1 174 ? -13.204 -16.117 5.710 1.00 93.00 174 ARG A O 1
ATOM 1296 N N . ARG A 1 175 ? -15.270 -15.794 4.891 1.00 95.31 175 ARG A N 1
ATOM 1297 C CA . ARG A 1 175 ? -14.880 -14.760 3.929 1.00 95.31 175 ARG A CA 1
ATOM 1298 C C . ARG A 1 175 ? -14.724 -13.415 4.628 1.00 95.31 175 ARG A C 1
ATOM 1300 O O . ARG A 1 175 ? -15.321 -13.173 5.676 1.00 95.31 175 ARG A O 1
ATOM 1307 N N . VAL A 1 176 ? -13.953 -12.538 3.999 1.00 96.81 176 VAL A N 1
ATOM 1308 C CA . VAL A 1 176 ? -13.894 -11.115 4.335 1.00 96.81 176 VAL A CA 1
ATOM 1309 C C . VAL A 1 176 ? -14.871 -10.353 3.441 1.00 96.81 176 VAL A C 1
ATOM 1311 O O . VAL A 1 176 ? -14.986 -10.650 2.251 1.00 96.81 176 VAL A O 1
ATOM 1314 N N . ALA A 1 177 ? -15.559 -9.359 4.000 1.00 97.31 177 ALA A N 1
ATOM 1315 C CA . ALA A 1 177 ? -16.485 -8.509 3.255 1.00 97.31 177 ALA A CA 1
ATOM 1316 C C . ALA A 1 177 ? -15.739 -7.626 2.246 1.00 97.31 177 ALA A C 1
ATOM 1318 O O . ALA A 1 177 ? -16.248 -7.322 1.168 1.00 97.31 177 ALA A O 1
ATOM 1319 N N . ALA A 1 178 ? -14.545 -7.173 2.633 1.00 95.69 178 ALA A N 1
ATOM 1320 C CA . ALA A 1 178 ? -13.655 -6.380 1.803 1.00 95.69 178 ALA A CA 1
ATOM 1321 C C . ALA A 1 178 ? -12.215 -6.465 2.318 1.00 95.69 178 ALA A C 1
ATOM 1323 O O . ALA A 1 178 ? -11.983 -6.544 3.528 1.00 95.69 178 ALA A O 1
ATOM 1324 N N . LEU A 1 179 ? -11.274 -6.370 1.384 1.00 95.12 179 LEU A N 1
ATOM 1325 C CA . LEU A 1 179 ? -9.867 -6.105 1.639 1.00 95.12 179 LEU A CA 1
ATOM 1326 C C . LEU A 1 179 ? -9.504 -4.830 0.879 1.00 95.12 179 LEU A C 1
ATOM 1328 O O . LEU A 1 179 ? -9.818 -4.715 -0.308 1.00 95.12 179 LEU A O 1
ATOM 1332 N N . LEU A 1 180 ? -8.912 -3.864 1.575 1.00 94.69 180 LEU A N 1
ATOM 1333 C CA . LEU A 1 180 ? -8.420 -2.628 0.980 1.00 94.69 180 LEU A CA 1
ATOM 1334 C C . LEU A 1 180 ? -6.903 -2.599 1.101 1.00 94.69 180 LEU A C 1
ATOM 1336 O O . LEU A 1 180 ? -6.388 -2.579 2.217 1.00 94.69 180 LEU A O 1
ATOM 1340 N N . ASP A 1 181 ? -6.238 -2.595 -0.046 1.00 91.25 181 ASP A N 1
ATOM 1341 C CA . ASP A 1 181 ? -4.787 -2.466 -0.138 1.00 91.25 181 ASP A CA 1
ATOM 1342 C C . ASP A 1 181 ? -4.333 -0.996 -0.124 1.00 91.25 181 ASP A C 1
ATOM 1344 O O . ASP A 1 181 ? -5.170 -0.087 -0.033 1.00 91.25 181 ASP A O 1
ATOM 1348 N N . GLU A 1 182 ? -3.027 -0.746 -0.253 1.00 86.31 182 GLU A N 1
ATOM 1349 C CA . GLU A 1 182 ? -2.428 0.597 -0.321 1.00 86.31 182 GLU A CA 1
ATOM 1350 C C . GLU A 1 182 ? -3.164 1.542 -1.291 1.00 86.31 182 GLU A C 1
ATOM 1352 O O . GLU A 1 182 ? -3.411 2.728 -0.993 1.00 86.31 182 GLU A O 1
ATOM 1357 N N . GLY A 1 183 ? -3.632 0.961 -2.399 1.00 80.94 183 GLY A N 1
ATOM 1358 C CA . GLY A 1 183 ? -4.489 1.579 -3.391 1.00 80.94 183 GLY A CA 1
ATOM 1359 C C . GLY A 1 183 ? -3.804 2.700 -4.169 1.00 80.94 183 GLY A C 1
ATOM 1360 O O . GLY A 1 183 ? -2.597 2.897 -4.146 1.00 80.94 183 GLY A O 1
ATOM 1361 N N . GLY A 1 184 ? -4.607 3.469 -4.903 1.00 79.62 184 GLY A N 1
ATOM 1362 C CA . GLY A 1 184 ? -4.113 4.608 -5.674 1.00 79.62 184 GLY A CA 1
ATOM 1363 C C . GLY A 1 184 ? -4.085 5.916 -4.882 1.00 79.62 184 GLY A C 1
ATOM 1364 O O . GLY A 1 184 ? -4.687 6.059 -3.815 1.00 79.62 184 GLY A O 1
ATOM 1365 N N . ALA A 1 185 ? -3.458 6.927 -5.479 1.00 82.44 185 ALA A N 1
ATOM 1366 C CA . ALA A 1 185 ? -3.525 8.302 -5.000 1.00 82.44 185 ALA A CA 1
ATOM 1367 C C . ALA A 1 185 ? -4.809 9.017 -5.463 1.00 82.44 185 ALA A C 1
ATOM 1369 O O . ALA A 1 185 ? -5.432 8.663 -6.472 1.00 82.44 185 ALA A O 1
ATOM 1370 N N . VAL A 1 186 ? -5.166 10.095 -4.760 1.00 88.38 186 VAL A N 1
ATOM 1371 C CA . VAL A 1 186 ? -6.065 11.119 -5.306 1.00 88.38 186 VAL A CA 1
ATOM 1372 C C . VAL A 1 186 ? -5.265 11.927 -6.317 1.00 88.38 186 VAL A C 1
ATOM 1374 O O . VAL A 1 186 ? -4.214 12.477 -5.996 1.00 88.38 186 VAL A O 1
ATOM 1377 N N . THR A 1 187 ? -5.735 11.967 -7.560 1.00 85.69 187 THR A N 1
ATOM 1378 C CA . THR A 1 187 ? -4.993 12.589 -8.659 1.00 85.69 187 THR A CA 1
ATOM 1379 C C . THR A 1 187 ? -5.821 13.653 -9.354 1.00 85.69 187 THR A C 1
ATOM 1381 O O . THR A 1 187 ? -7.048 13.579 -9.416 1.00 85.69 187 THR A O 1
ATOM 1384 N N . LYS A 1 188 ? -5.128 14.641 -9.922 1.00 87.50 188 LYS A N 1
ATOM 1385 C CA . LYS A 1 188 ? -5.721 15.700 -10.734 1.00 87.50 188 LYS A CA 1
ATOM 1386 C C . LYS A 1 188 ? -5.285 15.535 -12.181 1.00 87.50 188 LYS A C 1
ATOM 1388 O O . LYS A 1 188 ? -4.092 15.471 -12.468 1.00 87.50 188 LYS A O 1
ATOM 1393 N N . GLY A 1 189 ? -6.250 15.452 -13.093 1.00 81.88 189 GLY A N 1
ATOM 1394 C CA . GLY A 1 189 ? -5.970 15.361 -14.530 1.00 81.88 189 GLY A CA 1
ATOM 1395 C C . GLY A 1 189 ? -5.266 14.072 -14.979 1.00 81.88 189 GLY A C 1
ATOM 1396 O O . GLY A 1 189 ? -4.693 14.050 -16.067 1.00 81.88 189 GLY A O 1
ATOM 1397 N N . ALA A 1 190 ? -5.308 12.995 -14.183 1.00 80.19 190 ALA A N 1
ATOM 1398 C CA . ALA A 1 190 ? -4.706 11.711 -14.559 1.00 80.19 190 ALA A CA 1
ATOM 1399 C C . ALA A 1 190 ? -5.360 11.084 -15.803 1.00 80.19 190 ALA A C 1
ATOM 1401 O O . ALA A 1 190 ? -4.691 10.389 -16.569 1.00 80.19 190 ALA A O 1
ATOM 1402 N N . ILE A 1 191 ? -6.650 11.357 -16.029 1.00 83.88 191 ILE A N 1
ATOM 1403 C CA . ILE A 1 191 ? -7.379 10.937 -17.228 1.00 83.88 191 ILE A CA 1
ATOM 1404 C C . ILE A 1 191 ? -7.645 12.165 -18.117 1.00 83.88 191 ILE A C 1
ATOM 1406 O O . ILE A 1 191 ? -8.180 13.175 -17.640 1.00 83.88 191 ILE A O 1
ATOM 1410 N N . PRO A 1 192 ? -7.310 12.102 -19.421 1.00 84.69 192 PRO A N 1
ATOM 1411 C CA . PRO A 1 192 ? -7.595 13.182 -20.355 1.00 84.69 192 PRO A CA 1
ATOM 1412 C C . PRO A 1 192 ? -9.075 13.579 -20.361 1.00 84.69 192 PRO A C 1
ATOM 1414 O O . PRO A 1 192 ? -9.961 12.728 -20.365 1.00 84.69 192 PRO A O 1
ATOM 1417 N N . GLY A 1 193 ? -9.336 14.886 -20.387 1.00 86.50 193 GLY A N 1
ATOM 1418 C CA . GLY A 1 193 ? -10.694 15.432 -20.381 1.00 86.50 193 GLY A CA 1
ATOM 1419 C C . GLY A 1 193 ? -11.286 15.688 -18.993 1.00 86.50 193 GLY A C 1
ATOM 1420 O O . GLY A 1 193 ? -12.364 16.268 -18.936 1.00 86.50 193 GLY A O 1
ATOM 1421 N N . MET A 1 194 ? -10.601 15.332 -17.897 1.00 88.62 194 MET A N 1
ATOM 1422 C CA . MET A 1 194 ? -11.053 15.635 -16.522 1.00 88.62 194 MET A CA 1
ATOM 1423 C C . MET A 1 194 ? -10.758 17.072 -16.062 1.00 88.62 194 MET A C 1
ATOM 1425 O O . MET A 1 194 ? -11.277 17.522 -15.042 1.00 88.62 194 MET A O 1
ATOM 1429 N N . GLY A 1 195 ? -9.910 17.806 -16.789 1.00 87.06 195 GLY A N 1
ATOM 1430 C CA . GLY A 1 195 ? -9.522 19.166 -16.416 1.00 87.06 195 GLY A CA 1
ATOM 1431 C C . GLY A 1 195 ? -8.869 19.216 -15.032 1.00 87.06 195 GLY A C 1
ATOM 1432 O O . GLY A 1 195 ? -7.887 18.521 -14.778 1.00 87.06 195 GLY A O 1
ATOM 1433 N N . SER A 1 196 ? -9.414 20.051 -14.146 1.00 87.94 196 SER A N 1
ATOM 1434 C CA . SER A 1 196 ? -8.912 20.264 -12.787 1.00 87.94 196 SER A CA 1
ATOM 1435 C C . SER A 1 196 ? -9.605 19.416 -11.717 1.00 87.94 196 SER A C 1
ATOM 1437 O O . SER A 1 196 ? -9.408 19.697 -10.537 1.00 87.94 196 SER A O 1
ATOM 1439 N N . LEU A 1 197 ? -10.433 18.442 -12.101 1.00 89.31 197 LEU A N 1
ATOM 1440 C CA . LEU A 1 197 ? -11.133 17.591 -11.145 1.00 89.31 197 LEU A CA 1
ATOM 1441 C C . LEU A 1 197 ? -10.145 16.679 -10.407 1.00 89.31 197 LEU A C 1
ATOM 1443 O O . LEU A 1 197 ? -9.281 16.055 -11.030 1.00 89.31 197 LEU A O 1
ATOM 1447 N N . GLU A 1 198 ? -10.302 16.603 -9.090 1.00 89.88 198 GLU A N 1
ATOM 1448 C CA . GLU A 1 198 ? -9.602 15.648 -8.235 1.00 89.88 198 GLU A CA 1
ATOM 1449 C C . GLU A 1 198 ? -10.403 14.352 -8.168 1.00 89.88 198 GLU A C 1
ATOM 1451 O O . GLU A 1 198 ? -11.606 14.360 -7.900 1.00 89.88 198 GLU A O 1
ATOM 1456 N N . VAL A 1 199 ? -9.740 13.232 -8.448 1.00 88.38 199 VAL A N 1
ATOM 1457 C CA . VAL A 1 199 ? -10.377 11.919 -8.520 1.00 88.38 199 VAL A CA 1
ATOM 1458 C C . VAL A 1 199 ? -9.568 10.917 -7.715 1.00 88.38 199 VAL A C 1
ATOM 1460 O O . VAL A 1 199 ? -8.366 10.745 -7.931 1.00 88.38 199 VAL A O 1
ATOM 1463 N N . ALA A 1 200 ? -10.251 10.232 -6.800 1.00 88.62 200 ALA A N 1
ATOM 1464 C CA . ALA A 1 200 ? -9.724 9.057 -6.126 1.00 88.62 200 ALA A CA 1
ATOM 1465 C C . ALA A 1 200 ? -9.820 7.849 -7.065 1.00 88.62 200 ALA A C 1
ATOM 1467 O O . ALA A 1 200 ? -10.906 7.506 -7.542 1.00 88.62 200 ALA A O 1
ATOM 1468 N N . LEU A 1 201 ? -8.687 7.208 -7.338 1.00 85.31 201 LEU A N 1
ATOM 1469 C CA . LEU A 1 201 ? -8.654 5.980 -8.124 1.00 85.31 201 LEU A CA 1
ATOM 1470 C C . LEU A 1 201 ? -8.914 4.778 -7.215 1.00 85.31 201 LEU A C 1
ATOM 1472 O O . LEU A 1 201 ? -8.201 4.562 -6.239 1.00 85.31 201 LEU A O 1
ATOM 1476 N N . VAL A 1 202 ? -9.926 3.983 -7.564 1.00 88.31 202 VAL A N 1
ATOM 1477 C CA . VAL A 1 202 ? -10.232 2.718 -6.888 1.00 88.31 202 VAL A CA 1
ATOM 1478 C C . VAL A 1 202 ? -9.704 1.576 -7.748 1.00 88.31 202 VAL A C 1
ATOM 1480 O O . VAL A 1 202 ? -10.284 1.248 -8.788 1.00 88.31 202 VAL A O 1
ATOM 1483 N N . GLY A 1 203 ? -8.582 0.995 -7.323 1.00 88.12 203 GLY A N 1
ATOM 1484 C CA . GLY A 1 203 ? -8.031 -0.218 -7.918 1.00 88.12 203 GLY A CA 1
ATOM 1485 C C . GLY A 1 203 ? -8.969 -1.400 -7.682 1.00 88.12 203 GLY A C 1
ATOM 1486 O O . GLY A 1 203 ? -9.480 -1.585 -6.584 1.00 88.12 203 GLY A O 1
ATOM 1487 N N . THR A 1 204 ? -9.241 -2.178 -8.728 1.00 90.19 204 THR A N 1
ATOM 1488 C CA . THR A 1 204 ? -10.061 -3.408 -8.639 1.00 90.19 204 THR A CA 1
ATOM 1489 C C . THR A 1 204 ? -9.281 -4.659 -9.022 1.00 90.19 204 THR A C 1
ATOM 1491 O O . THR A 1 204 ? -9.802 -5.767 -8.924 1.00 90.19 204 THR A O 1
ATOM 1494 N N . ALA A 1 205 ? -8.054 -4.475 -9.505 1.00 88.81 205 ALA A N 1
ATOM 1495 C CA . ALA A 1 205 ? -7.134 -5.525 -9.889 1.00 88.81 205 ALA A CA 1
ATOM 1496 C C . ALA A 1 205 ? -5.734 -4.934 -10.038 1.00 88.81 205 ALA A C 1
ATOM 1498 O O . ALA A 1 205 ? -5.584 -3.776 -10.442 1.00 88.81 205 ALA A O 1
ATOM 1499 N N . GLU A 1 206 ? -4.738 -5.782 -9.834 1.00 88.00 206 GLU A N 1
ATOM 1500 C CA . GLU A 1 206 ? -3.337 -5.489 -10.093 1.00 88.00 206 GLU A CA 1
ATOM 1501 C C . GLU A 1 206 ? -2.768 -6.475 -11.107 1.00 88.00 206 GLU A C 1
ATOM 1503 O O . GLU A 1 206 ? -3.337 -7.536 -11.389 1.00 88.00 206 GLU A O 1
ATOM 1508 N N . LYS A 1 207 ? -1.654 -6.093 -11.728 1.00 89.31 207 LYS A N 1
ATOM 1509 C CA . LYS A 1 207 ? -0.932 -6.989 -12.627 1.00 89.31 207 LYS A CA 1
ATOM 1510 C C . LYS A 1 207 ? -0.018 -7.855 -11.775 1.00 89.31 207 LYS A C 1
ATOM 1512 O O . LYS A 1 207 ? 0.775 -7.323 -11.016 1.00 89.31 207 LYS A O 1
ATOM 1517 N N . GLY A 1 208 ? -0.052 -9.166 -11.990 1.00 87.56 208 GLY A N 1
ATOM 1518 C CA . GLY A 1 208 ? 1.043 -10.016 -11.532 1.00 87.56 208 GLY A CA 1
ATOM 1519 C C . GLY A 1 208 ? 2.353 -9.647 -12.237 1.00 87.56 208 GLY A C 1
ATOM 1520 O O . GLY A 1 208 ? 2.343 -9.114 -13.356 1.00 87.56 208 GLY A O 1
ATOM 1521 N N . TYR A 1 209 ? 3.473 -9.974 -11.603 1.00 85.88 209 TYR A N 1
ATOM 1522 C CA . TYR A 1 209 ? 4.810 -9.789 -12.155 1.00 85.88 209 TYR A CA 1
ATOM 1523 C C . TYR A 1 209 ? 5.616 -11.089 -12.083 1.00 85.88 209 TYR A C 1
ATOM 1525 O O . TYR A 1 209 ? 5.233 -12.054 -11.424 1.00 85.88 209 TYR A O 1
ATOM 1533 N N . VAL A 1 210 ? 6.717 -11.128 -12.829 1.00 85.62 210 VAL A N 1
ATOM 1534 C CA . VAL A 1 210 ? 7.716 -12.193 -12.750 1.00 85.62 210 VAL A CA 1
ATOM 1535 C C . VAL A 1 210 ? 9.084 -11.594 -13.044 1.00 85.62 210 VAL A C 1
ATOM 1537 O O . VAL A 1 210 ? 9.252 -10.886 -14.040 1.00 85.62 210 VAL A O 1
ATOM 1540 N N . CYS A 1 211 ? 10.056 -11.898 -12.192 1.00 83.62 211 CYS A N 1
ATOM 1541 C CA . CYS A 1 211 ? 11.455 -11.543 -12.395 1.00 83.62 211 CYS A CA 1
ATOM 1542 C C . CYS A 1 211 ? 12.215 -12.777 -12.898 1.00 83.62 211 CYS A C 1
ATOM 1544 O O . CYS A 1 211 ? 12.070 -13.869 -12.352 1.00 83.62 211 CYS A O 1
ATOM 1546 N N . ILE A 1 212 ? 13.000 -12.623 -13.969 1.00 85.19 212 ILE A N 1
ATOM 1547 C CA . ILE A 1 212 ? 13.771 -13.715 -14.580 1.00 85.19 212 ILE A CA 1
ATOM 1548 C C . ILE A 1 212 ? 15.237 -13.295 -14.650 1.00 85.19 212 ILE A C 1
ATOM 1550 O O . ILE A 1 212 ? 15.565 -12.312 -15.313 1.00 85.19 212 ILE A O 1
ATOM 1554 N N . SER A 1 213 ? 16.117 -14.072 -14.018 1.00 86.62 213 SER A N 1
ATOM 1555 C CA . SER A 1 213 ? 17.564 -13.872 -14.107 1.00 86.62 213 SER A CA 1
ATOM 1556 C C . SER A 1 213 ? 18.140 -14.599 -15.326 1.00 86.62 213 SER A C 1
ATOM 1558 O O . SER A 1 213 ? 17.899 -15.791 -15.530 1.00 86.62 213 SER A O 1
ATOM 1560 N N . LEU A 1 214 ? 18.895 -13.876 -16.157 1.00 86.56 214 LEU A N 1
ATOM 1561 C CA . LEU A 1 214 ? 19.580 -14.421 -17.330 1.00 86.56 214 LEU A CA 1
ATOM 1562 C C . LEU A 1 214 ? 21.090 -14.424 -17.089 1.00 86.56 214 LEU A C 1
ATOM 1564 O O . LEU A 1 214 ? 21.715 -13.367 -17.023 1.00 86.56 214 LEU A O 1
ATOM 1568 N N . LYS A 1 215 ? 21.690 -15.616 -17.033 1.00 88.81 215 LYS A N 1
ATOM 1569 C CA . LYS A 1 215 ? 23.136 -15.802 -16.872 1.00 88.81 215 LYS A CA 1
ATOM 1570 C C . LYS A 1 215 ? 23.731 -16.463 -18.113 1.00 88.81 215 LYS A C 1
ATOM 1572 O O . LYS A 1 215 ? 23.205 -17.461 -18.600 1.00 88.81 215 LYS A O 1
ATOM 1577 N N . ALA A 1 216 ? 24.838 -15.918 -18.612 1.00 88.81 216 ALA A N 1
ATOM 1578 C CA . ALA A 1 216 ? 25.641 -16.530 -19.667 1.00 88.81 216 ALA A CA 1
ATOM 1579 C C . ALA A 1 216 ? 27.098 -16.642 -19.207 1.00 88.81 216 ALA A C 1
ATOM 1581 O O . ALA A 1 216 ? 27.645 -15.704 -18.631 1.00 88.81 216 ALA A O 1
ATOM 1582 N N . GLU A 1 217 ? 27.734 -17.775 -19.490 1.00 87.31 217 GLU A N 1
ATOM 1583 C CA . GLU A 1 217 ? 29.108 -18.075 -19.080 1.00 87.31 217 GLU A CA 1
ATOM 1584 C C . GLU A 1 217 ? 29.951 -18.476 -20.294 1.00 87.31 217 GLU A C 1
ATOM 1586 O O . GLU A 1 217 ? 29.452 -19.044 -21.264 1.00 87.31 217 GLU A O 1
ATOM 1591 N N . SER A 1 218 ? 31.247 -18.168 -20.255 1.00 84.06 218 SER A N 1
ATOM 1592 C CA . SER A 1 218 ? 32.214 -18.594 -21.273 1.00 84.06 218 SER A CA 1
ATOM 1593 C C . SER A 1 218 ? 33.595 -18.763 -20.642 1.00 84.06 218 SER A C 1
ATOM 1595 O O . SER A 1 218 ? 33.855 -18.206 -19.577 1.00 84.06 218 SER A O 1
ATOM 1597 N N . LYS A 1 219 ? 34.509 -19.478 -21.309 1.00 78.88 219 LYS A N 1
ATOM 1598 C CA . LYS A 1 219 ? 35.871 -19.742 -20.801 1.00 78.88 219 LYS A CA 1
ATOM 1599 C C . LYS A 1 219 ? 36.804 -18.512 -20.764 1.00 78.88 219 LYS A C 1
ATOM 1601 O O . LYS A 1 219 ? 37.957 -18.654 -20.373 1.00 78.88 219 LYS A O 1
ATOM 1606 N N . GLY A 1 220 ? 36.322 -17.318 -21.122 1.00 70.38 220 GLY A N 1
ATOM 1607 C CA . GLY A 1 220 ? 37.145 -16.110 -21.238 1.00 70.38 220 GLY A CA 1
ATOM 1608 C C . GLY A 1 220 ? 38.074 -16.147 -22.460 1.00 70.38 220 GLY A C 1
ATOM 1609 O O . GLY A 1 220 ? 38.370 -17.206 -23.008 1.00 70.38 220 GLY A O 1
ATOM 1610 N N . GLY A 1 221 ? 38.512 -14.980 -22.933 1.00 74.94 221 GLY A N 1
ATOM 1611 C CA . GLY A 1 221 ? 39.367 -14.868 -24.117 1.00 74.94 221 GLY A CA 1
ATOM 1612 C C . GLY A 1 221 ? 39.985 -13.480 -24.258 1.00 74.94 221 GLY A C 1
ATOM 1613 O O . GLY A 1 221 ? 39.485 -12.508 -23.693 1.00 74.94 221 GLY A O 1
ATOM 1614 N N . HIS A 1 222 ? 41.088 -13.381 -25.004 1.00 78.56 222 HIS A N 1
ATOM 1615 C CA . HIS A 1 222 ? 41.731 -12.097 -25.276 1.00 78.56 222 HIS A CA 1
ATOM 1616 C C . HIS A 1 222 ? 40.820 -11.251 -26.174 1.00 78.56 222 HIS A C 1
ATOM 1618 O O . HIS A 1 222 ? 40.414 -11.707 -27.237 1.00 78.56 222 HIS A O 1
ATOM 1624 N N . ALA A 1 223 ? 40.552 -9.993 -25.808 1.00 80.81 223 ALA A N 1
ATOM 1625 C CA . ALA A 1 223 ? 39.647 -9.122 -26.575 1.00 80.81 223 ALA A CA 1
ATOM 1626 C C . ALA A 1 223 ? 40.074 -8.876 -28.042 1.00 80.81 223 ALA A C 1
ATOM 1628 O O . ALA A 1 223 ? 39.246 -8.495 -28.862 1.00 80.81 223 ALA A O 1
ATOM 1629 N N . ALA A 1 224 ? 41.346 -9.117 -28.383 1.00 82.94 224 ALA A N 1
ATOM 1630 C CA . ALA A 1 224 ? 41.862 -9.027 -29.747 1.00 82.94 224 ALA A CA 1
ATOM 1631 C C . ALA A 1 224 ? 41.504 -10.259 -30.605 1.00 82.94 224 ALA A C 1
ATOM 1633 O O . ALA A 1 224 ? 41.526 -10.171 -31.830 1.00 82.94 224 ALA A O 1
ATOM 1634 N N . TRP A 1 225 ? 41.155 -11.387 -29.972 1.00 79.44 225 TRP A N 1
ATOM 1635 C CA . TRP A 1 225 ? 40.756 -12.651 -30.602 1.00 79.44 225 TRP A CA 1
ATOM 1636 C C . TRP A 1 225 ? 39.465 -13.176 -29.953 1.00 79.44 225 TRP A C 1
ATOM 1638 O O . TRP A 1 225 ? 39.492 -14.168 -29.216 1.00 79.44 225 TRP A O 1
ATOM 1648 N N . PRO A 1 226 ? 38.329 -12.488 -30.155 1.00 76.44 226 PRO A N 1
ATOM 1649 C CA . PRO A 1 226 ? 37.074 -12.893 -29.541 1.00 76.44 226 PRO A CA 1
ATOM 1650 C C . PRO A 1 226 ? 36.604 -14.262 -30.075 1.00 76.44 226 PRO A C 1
ATOM 1652 O O . PRO A 1 226 ? 36.883 -14.597 -31.231 1.00 76.44 226 PRO A O 1
ATOM 1655 N N . PRO A 1 227 ? 35.857 -15.044 -29.273 1.00 78.88 227 PRO A N 1
ATOM 1656 C CA . PRO A 1 227 ? 35.193 -16.256 -29.749 1.00 78.88 227 PRO A CA 1
ATOM 1657 C C . PRO A 1 227 ? 34.270 -15.971 -30.944 1.00 78.88 227 PRO A C 1
ATOM 1659 O O . PRO A 1 227 ? 33.587 -14.945 -30.983 1.00 78.88 227 PRO A O 1
ATOM 1662 N N . LEU A 1 228 ? 34.231 -16.890 -31.914 1.00 76.69 228 LEU A N 1
ATOM 1663 C CA . LEU A 1 228 ? 33.452 -16.731 -33.152 1.00 76.69 228 LEU A CA 1
ATOM 1664 C C . LEU A 1 228 ? 31.930 -16.741 -32.920 1.00 76.69 228 LEU A C 1
ATOM 1666 O O . LEU A 1 228 ? 31.180 -16.174 -33.709 1.00 76.69 228 LEU A O 1
ATOM 1670 N N . ASP A 1 229 ? 31.472 -17.371 -31.842 1.00 77.62 229 ASP A N 1
ATOM 1671 C CA . ASP A 1 229 ? 30.073 -17.483 -31.417 1.00 77.62 229 ASP A CA 1
ATOM 1672 C C . ASP A 1 229 ? 29.593 -16.311 -30.532 1.00 77.62 229 ASP A C 1
ATOM 1674 O O . ASP A 1 229 ? 28.404 -16.216 -30.189 1.00 77.62 229 ASP A O 1
ATOM 1678 N N . GLY A 1 230 ? 30.493 -15.366 -30.240 1.00 80.25 230 GLY A N 1
ATOM 1679 C CA . GLY A 1 230 ? 30.238 -14.151 -29.471 1.00 80.25 230 GLY A CA 1
ATOM 1680 C C . GLY A 1 230 ? 30.641 -14.261 -27.999 1.00 80.25 230 GLY A C 1
ATOM 1681 O O . GLY A 1 230 ? 31.188 -15.256 -27.537 1.00 80.25 230 GLY A O 1
ATOM 1682 N N . THR A 1 231 ? 30.390 -13.194 -27.240 1.00 87.75 231 THR A N 1
ATOM 1683 C CA . THR A 1 231 ? 30.683 -13.147 -25.799 1.00 87.75 231 THR A CA 1
ATOM 1684 C C . THR A 1 231 ? 29.414 -13.399 -24.977 1.00 87.75 231 THR A C 1
ATOM 1686 O O . THR A 1 231 ? 28.304 -13.260 -25.509 1.00 87.75 231 THR A O 1
ATOM 1689 N N . PRO A 1 232 ? 29.528 -13.695 -23.667 1.00 89.06 232 PRO A N 1
ATOM 1690 C CA . PRO A 1 232 ? 28.374 -13.732 -22.767 1.00 89.06 232 PRO A CA 1
ATOM 1691 C C . PRO A 1 232 ? 27.494 -12.480 -22.857 1.00 89.06 232 PRO A C 1
ATOM 1693 O O . PRO A 1 232 ? 26.271 -12.588 -22.893 1.00 89.06 232 PRO A O 1
ATOM 1696 N N . VAL A 1 233 ? 28.108 -11.300 -23.006 1.00 89.19 233 VAL A N 1
ATOM 1697 C CA . VAL A 1 233 ? 27.387 -10.035 -23.206 1.00 89.19 233 VAL A CA 1
ATOM 1698 C C . VAL A 1 233 ? 26.565 -10.084 -24.492 1.00 89.19 233 VAL A C 1
ATOM 1700 O O . VAL A 1 233 ? 25.382 -9.768 -24.478 1.00 89.19 233 VAL A O 1
ATOM 1703 N N . THR A 1 234 ? 27.141 -10.539 -25.607 1.00 88.88 234 THR A N 1
ATOM 1704 C CA . THR A 1 234 ? 26.400 -10.683 -26.869 1.00 88.88 234 THR A CA 1
ATOM 1705 C C . THR A 1 234 ? 25.257 -11.697 -26.761 1.00 88.88 234 THR A C 1
ATOM 1707 O O . THR A 1 234 ? 24.216 -11.517 -27.393 1.00 88.88 234 THR A O 1
ATOM 1710 N N . ALA A 1 235 ? 25.427 -12.776 -25.994 1.00 89.69 235 ALA A N 1
ATOM 1711 C CA . ALA A 1 235 ? 24.377 -13.768 -25.769 1.00 89.69 235 ALA A CA 1
ATOM 1712 C C . ALA A 1 235 ? 23.201 -13.179 -24.972 1.00 89.69 235 ALA A C 1
ATOM 1714 O O . ALA A 1 235 ? 22.063 -13.240 -25.442 1.00 89.69 235 ALA A O 1
ATOM 1715 N N . VAL A 1 236 ? 23.478 -12.535 -23.832 1.00 91.56 236 VAL A N 1
ATOM 1716 C CA . VAL A 1 236 ? 22.452 -11.884 -22.999 1.00 91.56 236 VAL A CA 1
ATOM 1717 C C . VAL A 1 236 ? 21.763 -10.756 -23.765 1.00 91.56 236 VAL A C 1
ATOM 1719 O O . VAL A 1 236 ? 20.536 -10.715 -23.805 1.00 91.56 236 VAL A O 1
ATOM 1722 N N . SER A 1 237 ? 22.511 -9.900 -24.467 1.00 90.75 237 SER A N 1
ATOM 1723 C CA . SER A 1 237 ? 21.933 -8.816 -25.272 1.00 90.75 237 SER A CA 1
ATOM 1724 C C . SER A 1 237 ? 20.985 -9.331 -26.358 1.00 90.75 237 SER A C 1
ATOM 1726 O O . SER A 1 237 ? 19.921 -8.751 -26.568 1.00 90.75 237 SER A O 1
ATOM 1728 N N . ARG A 1 238 ? 21.322 -10.443 -27.032 1.00 91.50 238 ARG A N 1
ATOM 1729 C CA . ARG A 1 238 ? 20.426 -11.076 -28.017 1.00 91.50 238 ARG A CA 1
ATOM 1730 C C . ARG A 1 238 ? 19.169 -11.644 -27.364 1.00 91.50 238 ARG A C 1
ATOM 1732 O O . ARG A 1 238 ? 18.085 -11.480 -27.919 1.00 91.50 238 ARG A O 1
ATOM 1739 N N . ALA A 1 239 ? 19.302 -12.290 -26.206 1.00 90.88 239 ALA A N 1
ATOM 1740 C CA . ALA A 1 239 ? 18.162 -12.821 -25.464 1.00 90.88 239 ALA A CA 1
ATOM 1741 C C . ALA A 1 239 ? 17.211 -11.698 -25.019 1.00 90.88 239 ALA A C 1
ATOM 1743 O O . ALA A 1 239 ? 16.014 -11.770 -25.290 1.00 90.88 239 ALA A O 1
ATOM 1744 N N . LEU A 1 240 ? 17.747 -10.622 -24.435 1.00 91.31 240 LEU A N 1
ATOM 1745 C CA . LEU A 1 240 ? 16.978 -9.444 -24.025 1.00 91.31 240 LEU A CA 1
ATOM 1746 C C . LEU A 1 240 ? 16.265 -8.788 -25.213 1.00 91.31 240 LEU A C 1
ATOM 1748 O O . LEU A 1 240 ? 15.068 -8.515 -25.135 1.00 91.31 240 LEU A O 1
ATOM 1752 N N . ALA A 1 241 ? 16.963 -8.598 -26.337 1.00 91.38 241 ALA A N 1
ATOM 1753 C CA . ALA A 1 241 ? 16.362 -8.058 -27.554 1.00 91.38 241 ALA A CA 1
ATOM 1754 C C . ALA A 1 241 ? 15.230 -8.953 -28.086 1.00 91.38 241 ALA A C 1
ATOM 1756 O O . ALA A 1 241 ? 14.187 -8.449 -28.502 1.00 91.38 241 ALA A O 1
ATOM 1757 N N . ALA A 1 242 ? 15.401 -10.278 -28.042 1.00 91.75 242 ALA A N 1
ATOM 1758 C CA . ALA A 1 242 ? 14.387 -11.230 -28.486 1.00 91.75 242 ALA A CA 1
ATOM 1759 C C . ALA A 1 242 ? 13.144 -11.241 -27.582 1.00 91.75 242 ALA A C 1
ATOM 1761 O O . ALA A 1 242 ? 12.028 -11.350 -28.093 1.00 91.75 242 ALA A O 1
ATOM 1762 N N . VAL A 1 243 ? 13.322 -11.116 -26.261 1.00 89.38 243 VAL A N 1
ATOM 1763 C CA . VAL A 1 243 ? 12.212 -10.964 -25.306 1.00 89.38 243 VAL A CA 1
ATOM 1764 C C . VAL A 1 243 ? 11.484 -9.653 -25.575 1.00 89.38 243 VAL A C 1
ATOM 1766 O O . VAL A 1 243 ? 10.283 -9.672 -25.841 1.00 89.38 243 VAL A O 1
ATOM 1769 N N . HIS A 1 244 ? 12.222 -8.541 -25.627 1.00 88.19 244 HIS A N 1
ATOM 1770 C CA . HIS A 1 244 ? 11.649 -7.216 -25.838 1.00 88.19 244 HIS A CA 1
ATOM 1771 C C . HIS A 1 244 ? 10.895 -7.102 -27.168 1.00 88.19 244 HIS A C 1
ATOM 1773 O O . HIS A 1 244 ? 9.842 -6.474 -27.214 1.00 88.19 244 HIS A O 1
ATOM 1779 N N . ALA A 1 245 ? 11.376 -7.737 -28.242 1.00 89.88 245 ALA A N 1
ATOM 1780 C CA . ALA A 1 245 ? 10.694 -7.728 -29.536 1.00 89.88 245 ALA A CA 1
ATOM 1781 C C . ALA A 1 245 ? 9.331 -8.448 -29.513 1.00 89.88 245 ALA A C 1
ATOM 1783 O O . ALA A 1 245 ? 8.483 -8.192 -30.368 1.00 89.88 245 ALA A O 1
ATOM 1784 N N . LYS A 1 246 ? 9.092 -9.332 -28.537 1.00 89.06 246 LYS A N 1
ATOM 1785 C CA . LYS A 1 246 ? 7.846 -10.094 -28.372 1.00 89.06 246 LYS A CA 1
ATOM 1786 C C . LYS A 1 246 ? 6.897 -9.428 -27.366 1.00 89.06 246 LYS A C 1
ATOM 1788 O O . LYS A 1 246 ? 6.382 -10.083 -26.459 1.00 89.06 246 LYS A O 1
ATOM 1793 N N . GLN A 1 247 ? 6.635 -8.130 -27.536 1.00 84.38 247 GLN A N 1
ATOM 1794 C CA . GLN A 1 247 ? 5.607 -7.439 -26.749 1.00 84.38 247 GLN A CA 1
ATOM 1795 C C . GLN A 1 247 ? 4.206 -7.982 -27.076 1.00 84.38 247 GLN A C 1
ATOM 1797 O O . GLN A 1 247 ? 3.845 -8.075 -28.255 1.00 84.38 247 GLN A O 1
ATOM 1802 N N . PRO A 1 248 ? 3.366 -8.274 -26.068 1.00 88.12 248 PRO A N 1
ATOM 1803 C CA . PRO A 1 248 ? 1.973 -8.628 -26.302 1.00 88.12 248 PRO A CA 1
ATOM 1804 C C . PRO A 1 248 ? 1.192 -7.513 -27.009 1.00 88.12 248 PRO A C 1
ATOM 1806 O O . PRO A 1 248 ? 1.452 -6.316 -26.844 1.00 88.12 248 PRO A O 1
ATOM 1809 N N . ALA A 1 249 ? 0.179 -7.901 -27.783 1.00 90.75 249 ALA A N 1
ATOM 1810 C CA . ALA A 1 249 ? -0.735 -6.939 -28.387 1.00 90.75 249 ALA A CA 1
ATOM 1811 C C . ALA A 1 249 ? -1.486 -6.146 -27.295 1.00 90.75 249 ALA A C 1
ATOM 1813 O O . ALA A 1 249 ? -1.866 -6.726 -26.274 1.00 90.75 249 ALA A O 1
ATOM 1814 N N . PRO A 1 250 ? -1.710 -4.832 -27.489 1.00 93.31 250 PRO A N 1
ATOM 1815 C CA . PRO A 1 250 ? -2.424 -4.030 -26.514 1.00 93.31 250 PRO A CA 1
ATOM 1816 C C . PRO A 1 250 ? -3.900 -4.427 -26.494 1.00 93.31 250 PRO A C 1
ATOM 1818 O O . PRO A 1 250 ? -4.521 -4.582 -27.548 1.00 93.31 250 PRO A O 1
ATOM 1821 N N . ARG A 1 251 ? -4.467 -4.565 -25.298 1.00 93.56 251 ARG A N 1
ATOM 1822 C CA . ARG A 1 251 ? -5.871 -4.921 -25.085 1.00 93.56 251 ARG A CA 1
ATOM 1823 C C . ARG A 1 251 ? -6.443 -4.171 -23.889 1.00 93.56 251 ARG A C 1
ATOM 1825 O O . ARG A 1 251 ? -5.764 -3.998 -22.882 1.00 93.56 251 ARG A O 1
ATOM 1832 N N . LEU A 1 252 ? -7.709 -3.773 -23.983 1.00 93.31 252 LEU A N 1
ATOM 1833 C CA . LEU A 1 252 ? -8.453 -3.303 -22.818 1.00 93.31 252 LEU A CA 1
ATOM 1834 C C . LEU A 1 252 ? -8.917 -4.521 -22.022 1.00 93.31 252 LEU A C 1
ATOM 1836 O O . LEU A 1 252 ? -9.672 -5.355 -22.519 1.00 93.31 252 LEU A O 1
ATOM 1840 N N . THR A 1 253 ? -8.421 -4.645 -20.799 1.00 93.44 253 THR A N 1
ATOM 1841 C CA . THR A 1 253 ? -8.932 -5.614 -19.830 1.00 93.44 253 THR A CA 1
ATOM 1842 C C . THR A 1 253 ? -10.224 -5.086 -19.209 1.00 93.44 253 THR A C 1
ATOM 1844 O O . THR A 1 253 ? -10.498 -3.887 -19.263 1.00 93.44 253 THR A O 1
ATOM 1847 N N . GLN A 1 254 ? -11.017 -5.967 -18.597 1.00 93.50 254 GLN A N 1
ATOM 1848 C CA . GLN A 1 254 ? -12.258 -5.569 -17.930 1.00 93.50 254 GLN A CA 1
ATOM 1849 C C . GLN A 1 254 ? -12.045 -4.468 -16.865 1.00 93.50 254 GLN A C 1
ATOM 1851 O O . GLN A 1 254 ? -12.816 -3.509 -16.891 1.00 93.50 254 GLN A O 1
ATOM 1856 N N . PRO A 1 255 ? -11.006 -4.511 -15.998 1.00 93.12 255 PRO A N 1
ATOM 1857 C CA . PRO A 1 255 ? -10.751 -3.428 -15.043 1.00 93.12 255 PRO A CA 1
ATOM 1858 C C . PRO A 1 255 ? -10.508 -2.071 -15.718 1.00 93.12 255 PRO A C 1
ATOM 1860 O O . PRO A 1 255 ? -11.087 -1.064 -15.318 1.00 93.12 255 PRO A O 1
ATOM 1863 N N . VAL A 1 256 ? -9.705 -2.040 -16.787 1.00 92.75 256 VAL A N 1
ATOM 1864 C CA . VAL A 1 256 ? -9.382 -0.793 -17.502 1.00 92.75 256 VAL A CA 1
ATOM 1865 C C . VAL A 1 256 ? -10.589 -0.274 -18.280 1.00 92.75 256 VAL A C 1
ATOM 1867 O O . VAL A 1 256 ? -10.859 0.924 -18.253 1.00 92.75 256 VAL A O 1
ATOM 1870 N N . ALA A 1 257 ? -11.339 -1.156 -18.944 1.00 94.19 257 ALA A N 1
ATOM 1871 C CA . ALA A 1 257 ? -12.569 -0.780 -19.634 1.00 94.19 257 ALA A CA 1
ATOM 1872 C C . ALA A 1 257 ? -13.600 -0.200 -18.654 1.00 94.19 257 ALA A C 1
ATOM 1874 O O . ALA A 1 257 ? -14.088 0.905 -18.874 1.00 94.19 257 ALA A O 1
ATOM 1875 N N . GLY A 1 258 ? -13.840 -0.874 -17.525 1.00 94.00 258 GLY A N 1
ATOM 1876 C CA . GLY A 1 258 ? -14.762 -0.398 -16.493 1.00 94.00 258 GLY A CA 1
ATOM 1877 C C . GLY A 1 258 ? -14.326 0.926 -15.859 1.00 94.00 258 GLY A C 1
ATOM 1878 O O . GLY A 1 258 ? -15.168 1.779 -15.578 1.00 94.00 258 GLY A O 1
ATOM 1879 N N . MET A 1 259 ? -13.019 1.141 -15.673 1.00 92.75 259 MET A N 1
ATOM 1880 C CA . MET A 1 259 ? -12.481 2.435 -15.236 1.00 92.75 259 MET A CA 1
ATOM 1881 C C . MET A 1 259 ? -12.812 3.544 -16.243 1.00 92.75 259 MET A C 1
ATOM 1883 O O . MET A 1 259 ? -13.326 4.591 -15.851 1.00 92.75 259 MET A O 1
ATOM 1887 N N . LEU A 1 260 ? -12.545 3.322 -17.534 1.00 93.75 260 LEU A N 1
ATOM 1888 C CA . LEU A 1 260 ? -12.811 4.302 -18.590 1.00 93.75 260 LEU A CA 1
ATOM 1889 C C . LEU A 1 260 ? -14.313 4.585 -18.738 1.00 93.75 260 LEU A C 1
ATOM 1891 O O . LEU A 1 260 ? -14.709 5.746 -18.793 1.00 93.75 260 LEU A O 1
ATOM 1895 N N . GLU A 1 261 ? -15.157 3.553 -18.722 1.00 94.69 261 GLU A N 1
ATOM 1896 C CA . GLU A 1 261 ? -16.618 3.689 -18.778 1.00 94.69 261 GLU A CA 1
ATOM 1897 C C . GLU A 1 261 ? -17.152 4.554 -17.635 1.00 94.69 261 GLU A C 1
ATOM 1899 O O . GLU A 1 261 ? -17.929 5.477 -17.876 1.00 94.69 261 GLU A O 1
ATOM 1904 N N . ARG A 1 262 ? -16.693 4.336 -16.395 1.00 93.12 262 ARG A N 1
ATOM 1905 C CA . ARG A 1 262 ? -17.073 5.190 -15.255 1.00 93.12 262 ARG A CA 1
ATOM 1906 C C . ARG A 1 262 ? -16.515 6.604 -15.389 1.00 93.12 262 ARG A C 1
ATOM 1908 O O . ARG A 1 262 ? -17.211 7.568 -15.079 1.00 93.12 262 ARG A O 1
ATOM 1915 N N . ALA A 1 263 ? -15.290 6.740 -15.896 1.00 92.69 263 ALA A N 1
ATOM 1916 C CA . ALA A 1 263 ? -14.680 8.038 -16.150 1.00 92.69 263 ALA A CA 1
ATOM 1917 C C . ALA A 1 263 ? -15.431 8.851 -17.218 1.00 92.69 263 ALA A C 1
ATOM 1919 O O . ALA A 1 263 ? -15.344 10.076 -17.191 1.00 92.69 263 ALA A O 1
ATOM 1920 N N . SER A 1 264 ? -16.201 8.218 -18.116 1.00 94.56 264 SER A N 1
ATOM 1921 C CA . SER A 1 264 ? -16.978 8.912 -19.159 1.00 94.56 264 SER A CA 1
ATOM 1922 C C . SER A 1 264 ? -17.908 10.000 -18.597 1.00 94.56 264 SER A C 1
ATOM 1924 O O . SER A 1 264 ? -18.048 11.065 -19.199 1.00 94.56 264 SER A O 1
ATOM 1926 N N . ALA A 1 265 ? -18.467 9.784 -17.401 1.00 93.38 265 ALA A N 1
ATOM 1927 C CA . ALA A 1 265 ? -19.333 10.743 -16.716 1.00 93.38 265 ALA A CA 1
ATOM 1928 C C . ALA A 1 265 ? -18.581 11.974 -16.174 1.00 93.38 265 ALA A C 1
ATOM 1930 O O . ALA A 1 265 ? -19.198 12.998 -15.891 1.00 93.38 265 ALA A O 1
ATOM 1931 N N . LEU A 1 266 ? -17.257 11.882 -16.037 1.00 92.31 266 LEU A N 1
ATOM 1932 C CA . LEU A 1 266 ? -16.401 12.885 -15.398 1.00 92.31 266 LEU A CA 1
ATOM 1933 C C . LEU A 1 266 ? -15.539 13.669 -16.396 1.00 92.31 266 LEU A C 1
ATOM 1935 O O . LEU A 1 266 ? -14.869 14.624 -16.013 1.00 92.31 266 LEU A O 1
ATOM 1939 N N . VAL A 1 267 ? -15.533 13.270 -17.670 1.00 94.00 267 VAL A N 1
ATOM 1940 C CA . VAL A 1 267 ? -14.707 13.891 -18.711 1.00 94.00 267 VAL A CA 1
ATOM 1941 C C . VAL A 1 267 ? -15.529 14.738 -19.679 1.00 94.00 267 VAL A C 1
ATOM 1943 O O . VAL A 1 267 ? -16.730 14.528 -19.882 1.00 94.00 267 VAL A O 1
ATOM 1946 N N . ALA A 1 268 ? -14.863 15.711 -20.295 1.00 93.94 268 ALA A N 1
ATOM 1947 C CA . ALA A 1 268 ? -15.382 16.490 -21.411 1.00 93.94 268 ALA A CA 1
ATOM 1948 C C . ALA A 1 268 ? -15.307 15.722 -22.746 1.00 93.94 268 ALA A C 1
ATOM 1950 O O . ALA A 1 268 ? -14.630 14.696 -22.876 1.00 93.94 268 ALA A O 1
ATOM 1951 N N . GLU A 1 269 ? -15.982 16.245 -23.769 1.00 94.75 269 GLU A N 1
ATOM 1952 C CA . GLU A 1 269 ? -15.800 15.773 -25.145 1.00 94.75 269 GLU A CA 1
ATOM 1953 C C . GLU A 1 269 ? -14.368 16.043 -25.649 1.00 94.75 269 GLU A C 1
ATOM 1955 O O . GLU A 1 269 ? -13.732 17.006 -25.210 1.00 94.75 269 GLU A O 1
ATOM 1960 N N . PRO A 1 270 ? -13.831 15.216 -26.567 1.00 93.81 270 PRO A N 1
ATOM 1961 C CA . PRO A 1 270 ? -14.448 14.025 -27.170 1.00 93.81 270 PRO A CA 1
ATOM 1962 C C . PRO A 1 270 ? -14.320 12.752 -26.310 1.00 93.81 270 PRO A C 1
ATOM 1964 O O . PRO A 1 270 ? -14.799 11.684 -26.692 1.00 93.81 270 PRO A O 1
ATOM 1967 N N . TYR A 1 271 ? -13.640 12.833 -25.161 1.00 93.88 271 TYR A N 1
ATOM 1968 C CA . TYR A 1 271 ? -13.319 11.668 -24.331 1.00 93.88 271 TYR A CA 1
ATOM 1969 C C . TYR A 1 271 ? -14.563 10.992 -23.768 1.00 93.88 271 TYR A C 1
ATOM 1971 O O . TYR A 1 271 ? -14.609 9.767 -23.722 1.00 93.88 271 TYR A O 1
ATOM 1979 N N . ARG A 1 272 ? -15.595 11.768 -23.418 1.00 95.75 272 ARG A N 1
ATOM 1980 C CA . ARG A 1 272 ? -16.887 11.231 -22.976 1.00 95.75 272 ARG A CA 1
ATOM 1981 C C . ARG A 1 272 ? -17.482 10.281 -24.008 1.00 95.75 272 ARG A C 1
ATOM 1983 O O . ARG A 1 272 ? -17.763 9.134 -23.672 1.00 95.75 272 ARG A O 1
ATOM 1990 N N . THR A 1 273 ? -17.621 10.728 -25.258 1.00 96.25 273 THR A N 1
ATOM 1991 C CA . THR A 1 273 ? -18.165 9.895 -26.339 1.00 96.25 273 THR A CA 1
ATOM 1992 C C . THR A 1 273 ? -17.326 8.638 -26.558 1.00 96.25 273 THR A C 1
ATOM 1994 O O . THR A 1 273 ? -17.879 7.548 -26.703 1.00 96.25 273 THR A O 1
ATOM 1997 N N . ILE A 1 274 ? -15.995 8.763 -26.539 1.00 95.56 274 ILE A N 1
ATOM 1998 C CA . ILE A 1 274 ? -15.085 7.624 -26.729 1.00 95.56 274 ILE A CA 1
ATOM 1999 C C . ILE A 1 274 ? -15.246 6.604 -25.595 1.00 95.56 274 ILE A C 1
ATOM 2001 O O . ILE A 1 274 ? -15.414 5.413 -25.857 1.00 95.56 274 ILE A O 1
ATOM 2005 N N . PHE A 1 275 ? -15.212 7.059 -24.342 1.00 95.81 275 PHE A N 1
ATOM 2006 C CA . PHE A 1 275 ? -15.248 6.199 -23.161 1.00 95.81 275 PHE A CA 1
ATOM 2007 C C . PHE A 1 275 ? -16.629 5.594 -22.892 1.00 95.81 275 PHE A C 1
ATOM 2009 O O . PHE A 1 275 ? -16.707 4.491 -22.367 1.00 95.81 275 PHE A O 1
ATOM 2016 N N . ALA A 1 276 ? -17.716 6.257 -23.290 1.00 95.69 276 ALA A N 1
ATOM 2017 C CA . ALA A 1 276 ? -19.063 5.688 -23.211 1.00 95.69 276 ALA A CA 1
ATOM 2018 C C . ALA A 1 276 ? -19.319 4.604 -24.280 1.00 95.69 276 ALA A C 1
ATOM 2020 O O . ALA A 1 276 ? -20.241 3.805 -24.147 1.00 95.69 276 ALA A O 1
ATOM 2021 N N . ASN A 1 277 ? -18.505 4.558 -25.344 1.00 96.62 277 ASN A N 1
ATOM 2022 C CA . ASN A 1 277 ? -18.698 3.673 -26.496 1.00 96.62 277 ASN A CA 1
ATOM 2023 C C . ASN A 1 277 ? -17.472 2.779 -26.753 1.00 96.62 277 ASN A C 1
ATOM 2025 O O . ASN A 1 277 ? -17.046 2.598 -27.897 1.00 96.62 277 ASN A O 1
ATOM 2029 N N . LEU A 1 278 ? -16.895 2.183 -25.700 1.00 95.69 278 LEU A N 1
ATOM 2030 C CA . LEU A 1 278 ? -15.724 1.300 -25.830 1.00 95.69 278 LEU A CA 1
ATOM 2031 C C . LEU A 1 278 ? -15.979 0.062 -26.701 1.00 95.69 278 LEU A C 1
ATOM 2033 O O . LEU A 1 278 ? -15.038 -0.474 -27.277 1.00 95.69 278 LEU A O 1
ATOM 2037 N N . HIS A 1 279 ? -17.232 -0.359 -26.873 1.00 93.81 279 HIS A N 1
ATOM 2038 C CA . HIS A 1 279 ? -17.586 -1.416 -27.823 1.00 93.81 279 HIS A CA 1
ATOM 2039 C C . HIS A 1 279 ? -17.269 -1.037 -29.286 1.00 93.81 279 HIS A C 1
ATOM 2041 O O . HIS A 1 279 ? -16.989 -1.919 -30.093 1.00 93.81 279 HIS A O 1
ATOM 2047 N N . VAL A 1 280 ? -17.259 0.262 -29.621 1.00 95.06 280 VAL A N 1
ATOM 2048 C CA . VAL A 1 280 ? -16.853 0.785 -30.939 1.00 95.06 280 VAL A CA 1
ATOM 2049 C C . VAL A 1 280 ? -15.379 1.180 -30.938 1.00 95.06 280 VAL A C 1
ATOM 2051 O O . VAL A 1 280 ? -14.613 0.773 -31.811 1.00 95.06 280 VAL A O 1
ATOM 2054 N N . PHE A 1 281 ? -14.961 1.986 -29.957 1.00 95.38 281 PHE A N 1
ATOM 2055 C CA . PHE A 1 281 ? -13.646 2.633 -29.972 1.00 95.38 281 PHE A CA 1
ATOM 2056 C C . PHE A 1 281 ? -12.553 1.853 -29.239 1.00 95.38 281 PHE A C 1
ATOM 2058 O O . PHE A 1 281 ? -11.377 2.179 -29.386 1.00 95.38 281 PHE A O 1
ATOM 2065 N N . GLY A 1 282 ? -12.896 0.825 -28.463 1.00 93.06 282 GLY A N 1
ATOM 2066 C CA . GLY A 1 282 ? -11.988 0.180 -27.515 1.00 93.06 282 GLY A CA 1
ATOM 2067 C C . GLY A 1 282 ? -10.753 -0.440 -28.161 1.00 93.06 282 GLY A C 1
ATOM 2068 O O . GLY A 1 282 ? -9.646 -0.265 -27.656 1.00 93.06 282 GLY A O 1
ATOM 2069 N N . ALA A 1 283 ? -10.902 -1.095 -29.316 1.00 92.75 283 ALA A N 1
ATOM 2070 C CA . ALA A 1 283 ? -9.766 -1.673 -30.039 1.00 92.75 283 ALA A CA 1
ATOM 2071 C C . ALA A 1 283 ? -8.794 -0.594 -30.546 1.00 92.75 283 ALA A C 1
ATOM 2073 O O . ALA A 1 283 ? -7.575 -0.749 -30.444 1.00 92.75 283 ALA A O 1
ATOM 2074 N N . LEU A 1 284 ? -9.322 0.521 -31.062 1.00 93.31 284 LEU A N 1
ATOM 2075 C CA . LEU A 1 284 ? -8.504 1.656 -31.483 1.00 93.31 284 LEU A CA 1
ATOM 2076 C C . LEU A 1 284 ? -7.848 2.329 -30.275 1.00 93.31 284 LEU A C 1
ATOM 2078 O O . LEU A 1 284 ? -6.655 2.614 -30.314 1.00 93.31 284 LEU A O 1
ATOM 2082 N N . LEU A 1 285 ? -8.597 2.527 -29.191 1.00 93.00 285 LEU A N 1
ATOM 2083 C CA . LEU A 1 285 ? -8.105 3.142 -27.964 1.00 93.00 285 LEU A CA 1
ATOM 2084 C C . LEU A 1 285 ? -6.978 2.319 -27.333 1.00 93.00 285 LEU A C 1
ATOM 2086 O O . LEU A 1 285 ? -5.958 2.892 -26.963 1.00 93.00 285 LEU A O 1
ATOM 2090 N N . ALA A 1 286 ? -7.104 0.988 -27.297 1.00 92.75 286 ALA A N 1
ATOM 2091 C CA . ALA A 1 286 ? -6.037 0.090 -26.855 1.00 92.75 286 ALA A CA 1
ATOM 2092 C C . ALA A 1 286 ? -4.761 0.289 -27.682 1.00 92.75 286 ALA A C 1
ATOM 2094 O O . ALA A 1 286 ? -3.667 0.405 -27.131 1.00 92.75 286 ALA A O 1
ATOM 2095 N N . ARG A 1 287 ? -4.893 0.381 -29.013 1.00 92.00 287 ARG A N 1
ATOM 2096 C CA . ARG A 1 287 ? -3.754 0.660 -29.895 1.00 92.00 287 ARG A CA 1
ATOM 2097 C C . ARG A 1 287 ? -3.166 2.032 -29.596 1.00 92.00 287 ARG A C 1
ATOM 2099 O O . ARG A 1 287 ? -1.965 2.113 -29.415 1.00 92.00 287 ARG A O 1
ATOM 2106 N N . VAL A 1 288 ? -3.975 3.081 -29.471 1.00 90.94 288 VAL A N 1
ATOM 2107 C CA . VAL A 1 288 ? -3.480 4.427 -29.142 1.00 90.94 288 VAL A CA 1
ATOM 2108 C C . VAL A 1 288 ? -2.741 4.431 -27.802 1.00 90.94 288 VAL A C 1
ATOM 2110 O O . VAL A 1 288 ? -1.631 4.948 -27.728 1.00 90.94 288 VAL A O 1
ATOM 2113 N N . PHE A 1 289 ? -3.298 3.813 -26.760 1.00 89.94 289 PHE A N 1
ATOM 2114 C CA . PHE A 1 289 ? -2.655 3.707 -25.446 1.00 89.94 289 PHE A CA 1
ATOM 2115 C C . PHE A 1 289 ? -1.336 2.940 -25.523 1.00 89.94 289 PHE A C 1
ATOM 2117 O O . PHE A 1 289 ? -0.352 3.365 -24.929 1.00 89.94 289 PHE A O 1
ATOM 2124 N N . GLY A 1 290 ? -1.275 1.884 -26.337 1.00 85.56 290 GLY A N 1
ATOM 2125 C CA . GLY A 1 290 ? -0.048 1.127 -26.578 1.00 85.56 290 GLY A CA 1
ATOM 2126 C C . GLY A 1 290 ? 1.070 1.912 -27.278 1.00 85.56 290 GLY A C 1
ATOM 2127 O O . GLY A 1 290 ? 2.191 1.418 -27.352 1.00 85.56 290 GLY A O 1
ATOM 2128 N N . TRP A 1 291 ? 0.785 3.097 -27.821 1.00 83.75 291 TRP A N 1
ATOM 2129 C CA . TRP A 1 291 ? 1.781 3.983 -28.438 1.00 83.75 291 TRP A CA 1
ATOM 2130 C C . TRP A 1 291 ? 1.983 5.283 -27.648 1.00 83.75 291 TRP A C 1
ATOM 2132 O O . TRP A 1 291 ? 2.988 5.967 -27.830 1.00 83.75 291 TRP A O 1
ATOM 2142 N N . LYS A 1 292 ? 1.035 5.653 -26.781 1.00 78.50 292 LYS A N 1
ATOM 2143 C CA . LYS A 1 292 ? 0.987 6.965 -26.131 1.00 78.50 292 LYS A CA 1
ATOM 2144 C C . LYS A 1 292 ? 1.589 6.923 -24.728 1.00 78.50 292 LYS A C 1
ATOM 2146 O O . LYS A 1 292 ? 0.866 6.891 -23.738 1.00 78.50 292 LYS A O 1
ATOM 2151 N N . GLY A 1 293 ? 2.911 7.024 -24.654 1.00 79.31 293 GLY A N 1
ATOM 2152 C CA . GLY A 1 293 ? 3.636 7.155 -23.391 1.00 79.31 293 GLY A CA 1
ATOM 2153 C C . GLY A 1 293 ? 3.598 5.898 -22.516 1.00 79.31 293 GLY A C 1
ATOM 2154 O O . GLY A 1 293 ? 2.814 4.971 -22.715 1.00 79.31 293 GLY A O 1
ATOM 2155 N N . GLU A 1 294 ? 4.478 5.869 -21.524 1.00 84.56 294 GLU A N 1
ATOM 2156 C CA . GLU A 1 294 ? 4.749 4.670 -20.724 1.00 84.56 294 GLU A CA 1
ATOM 2157 C C . GLU A 1 294 ? 3.555 4.274 -19.845 1.00 84.56 294 GLU A C 1
ATOM 2159 O O . GLU A 1 294 ? 3.147 3.112 -19.831 1.00 84.56 294 GLU A O 1
ATOM 2164 N N . LYS A 1 295 ? 2.922 5.258 -19.190 1.00 84.69 295 LYS A N 1
ATOM 2165 C CA . LYS A 1 295 ? 1.793 5.034 -18.272 1.00 84.69 295 LYS A CA 1
ATOM 2166 C C . LYS A 1 295 ? 0.563 4.449 -18.973 1.00 84.69 295 LYS A C 1
ATOM 2168 O O . LYS A 1 295 ? -0.023 3.491 -18.481 1.00 84.69 295 LYS A O 1
ATOM 2173 N N . ALA A 1 296 ? 0.176 4.981 -20.137 1.00 86.81 296 ALA A N 1
ATOM 2174 C CA . ALA A 1 296 ? -0.988 4.459 -20.858 1.00 86.81 296 ALA A CA 1
ATOM 2175 C C . ALA A 1 296 ? -0.700 3.084 -21.479 1.00 86.81 296 ALA A C 1
ATOM 2177 O O . ALA A 1 296 ? -1.575 2.219 -21.481 1.00 86.81 296 ALA A O 1
ATOM 2178 N N . ASN A 1 297 ? 0.532 2.851 -21.946 1.00 89.56 297 ASN A N 1
ATOM 2179 C CA . ASN A 1 297 ? 0.944 1.544 -22.450 1.00 89.56 297 ASN A CA 1
ATOM 2180 C C . ASN A 1 297 ? 0.872 0.467 -21.353 1.00 89.56 297 ASN A C 1
ATOM 2182 O O . ASN A 1 297 ? 0.394 -0.639 -21.612 1.00 89.56 297 ASN A O 1
ATOM 2186 N N . ALA A 1 298 ? 1.267 0.801 -20.120 1.00 90.12 298 ALA A N 1
ATOM 2187 C CA . ALA A 1 298 ? 1.224 -0.117 -18.982 1.00 90.12 298 ALA A CA 1
ATOM 2188 C C . ALA A 1 298 ? -0.193 -0.599 -18.615 1.00 90.12 298 ALA A C 1
ATOM 2190 O O . ALA A 1 298 ? -0.328 -1.720 -18.115 1.00 90.12 298 ALA A O 1
ATOM 2191 N N . LEU A 1 299 ? -1.231 0.197 -18.914 1.00 90.19 299 LEU A N 1
ATOM 2192 C CA . LEU A 1 299 ? -2.639 -0.166 -18.697 1.00 90.19 299 LEU A CA 1
ATOM 2193 C C . LEU A 1 299 ? -3.137 -1.233 -19.679 1.00 90.19 299 LEU A C 1
ATOM 2195 O O . LEU A 1 299 ? -4.016 -2.020 -19.346 1.00 90.19 299 LEU A O 1
ATOM 2199 N N . VAL A 1 300 ? -2.605 -1.262 -20.902 1.00 92.31 300 VAL A N 1
ATOM 2200 C CA . VAL A 1 300 ? -3.144 -2.105 -21.985 1.00 92.31 300 VAL A CA 1
ATOM 2201 C C . VAL A 1 300 ? -2.230 -3.262 -22.371 1.00 92.31 300 VAL A C 1
ATOM 2203 O O . VAL A 1 300 ? -2.598 -4.071 -23.224 1.00 92.31 300 VAL A O 1
ATOM 2206 N N . ARG A 1 301 ? -1.043 -3.370 -21.764 1.00 90.69 301 ARG A N 1
ATOM 2207 C CA . ARG A 1 301 ? -0.075 -4.439 -22.039 1.00 90.69 301 ARG A CA 1
ATOM 2208 C C . ARG A 1 301 ? 0.593 -4.970 -20.781 1.00 90.69 301 ARG A C 1
ATOM 2210 O O . ARG A 1 301 ? 0.868 -4.234 -19.834 1.00 90.69 301 ARG A O 1
ATOM 2217 N N . THR A 1 302 ? 0.967 -6.246 -20.822 1.00 90.00 302 THR A N 1
ATOM 2218 C CA . THR A 1 302 ? 2.049 -6.754 -19.972 1.00 90.00 302 THR A CA 1
ATOM 2219 C C . THR A 1 302 ? 3.333 -6.039 -20.373 1.00 90.00 302 THR A C 1
ATOM 2221 O O . THR A 1 302 ? 3.709 -6.051 -21.542 1.00 90.00 302 THR A O 1
ATOM 2224 N N . THR A 1 303 ? 3.956 -5.374 -19.409 1.00 88.94 303 THR A N 1
ATOM 2225 C CA . THR A 1 303 ? 5.174 -4.586 -19.599 1.00 88.94 303 THR A CA 1
ATOM 2226 C C . THR A 1 303 ? 6.388 -5.465 -19.347 1.00 88.94 303 THR A C 1
ATOM 2228 O O . THR A 1 303 ? 6.333 -6.375 -18.527 1.00 88.94 303 THR A O 1
ATOM 2231 N N . GLN A 1 304 ? 7.474 -5.202 -20.066 1.00 88.56 304 GLN A N 1
ATOM 2232 C CA . GLN A 1 304 ? 8.749 -5.893 -19.896 1.00 88.56 304 GLN A CA 1
ATOM 2233 C C . GLN A 1 304 ? 9.837 -4.832 -19.756 1.00 88.56 304 GLN A C 1
ATOM 2235 O O . GLN A 1 304 ? 9.877 -3.897 -20.559 1.00 88.56 304 GLN A O 1
ATOM 2240 N N . ALA A 1 305 ? 10.714 -4.992 -18.772 1.00 85.06 305 ALA A N 1
ATOM 2241 C CA . ALA A 1 305 ? 11.865 -4.128 -18.558 1.00 85.06 305 ALA A CA 1
ATOM 2242 C C . ALA A 1 305 ? 13.108 -5.000 -18.363 1.00 85.06 305 ALA A C 1
ATOM 2244 O O . ALA A 1 305 ? 13.050 -6.013 -17.671 1.00 85.06 305 ALA A O 1
ATOM 2245 N N . GLY A 1 306 ? 14.212 -4.627 -19.011 1.00 81.38 306 GLY A N 1
ATOM 2246 C CA . GLY A 1 306 ? 15.522 -5.209 -18.740 1.00 81.38 306 GLY A CA 1
ATOM 2247 C C . GLY A 1 306 ? 16.262 -4.299 -17.773 1.00 81.38 306 GLY A C 1
ATOM 2248 O O . GLY A 1 306 ? 16.572 -3.165 -18.133 1.00 81.38 306 GLY A O 1
ATOM 2249 N N . THR A 1 307 ? 16.522 -4.781 -16.565 1.00 76.62 307 THR A N 1
ATOM 2250 C CA . THR A 1 307 ? 17.293 -4.069 -15.544 1.00 76.62 307 THR A CA 1
ATOM 2251 C C . THR A 1 307 ? 18.649 -4.744 -15.355 1.00 76.62 307 THR A C 1
ATOM 2253 O O . THR A 1 307 ? 18.849 -5.900 -15.735 1.00 76.62 307 THR A O 1
ATOM 2256 N N . ARG A 1 308 ? 19.614 -3.995 -14.821 1.00 68.88 308 ARG A N 1
ATOM 2257 C CA . ARG A 1 308 ? 20.910 -4.519 -14.393 1.00 68.88 308 ARG A CA 1
ATOM 2258 C C . ARG A 1 308 ? 20.995 -4.322 -12.886 1.00 68.88 308 ARG A C 1
ATOM 2260 O O . ARG A 1 308 ? 20.909 -3.177 -12.450 1.00 68.88 308 ARG A O 1
ATOM 2267 N N . PHE A 1 309 ? 21.166 -5.423 -12.166 1.00 54.75 309 PHE A N 1
ATOM 2268 C CA . PHE A 1 309 ? 21.527 -5.450 -10.753 1.00 54.75 309 PHE A CA 1
ATOM 2269 C C . PHE A 1 309 ? 23.045 -5.636 -10.630 1.00 54.75 309 PHE A C 1
ATOM 2271 O O . PHE A 1 309 ? 23.635 -6.286 -11.533 1.00 54.75 309 PHE A O 1
#

Sequence (309 aa):
DLETLGMLIRERTVADDGAEAEAGANLGDEARAALLRCHAILAERFPLAHAAMRVDAINDFSLLYEWEGTDDGLEPVVLVAHLDVVPVSAEQASQWSQPPFGGVVEAGEVWGRGALDVKGRVVSHLAAVEALLAAGTAAPRRTVYLAYGHDEEVGGYEGAASIAAELERRLGGRRVAALLDEGGAVTKGAIPGMGSLEVALVGTAEKGYVCISLKAESKGGHAAWPPLDGTPVTAVSRALAAVHAKQPAPRLTQPVAGMLERASALVAEPYRTIFANLHVFGALLARVFGWKGEKANALVRTTQAGTRF

Foldseek 3Di:
DLVLLLQLLLQQLADDPPPPDDPDDDRDPSNLVSLVVNVVSLCVVQVLQPVLWDWDQAVNRKIKTKFAAPAPVDAEEEEEAESYFHDADPVNQVVDPDRQSRQDQDPNATHHTCCLRHSVSVCVVSVVVSVCVVVPNSGHNHMYMYIYASHVVPPRVRGNVRVVVVVCVVCVPGDHPYYHYSADDFDACPDAQLHGDTDGDGDPDDDDDDDDDDFDDDPDDDPVDADPVGDRVVVVVVVLVVVVVPWDQFAQDPRNLVVLCVCLVNGDPPSVVQSVPCVPCVNVLSVVLCVPDDVSVVNGTDDDDDDDD

Organism: NCBI:txid156133

Secondary structure (DSSP, 8-state):
-HHHHHHHHHS--B----TT--SS----HHHHHHHHHHHHHHHHH-HHHHHHSEEEEETTTEEEEEE--S-TTSPPEEEEEES-B----HHHHHH-SS-TTS-EEETTEEESTTTTTTHHHHHHHHHHHHHHHHTT--S-SS-EEEEEES-GGGTSTTTHHHHHHHHHHHHTTPPPSEEE-S-PPEEES-STT-TT-EEE----------------------TTS--TT--HHHHHHHHHHHHHH-PPPP---HHHHHHHHHHGGGS-TTHHHHHHTHHHHHHHHHHHHTTSHHHHHHHHS--------

InterPro domains:
  IPR002933 Peptidase M20 [PF01546] (79-255)
  IPR047177 Peptidase M20A [PTHR45962] (9-309)

pLDDT: mean 90.79, std 10.18, range [37.31, 98.75]